Protein AF-A0A496L944-F1 (afdb_monomer)

pLDDT: mean 87.47, std 10.8, range [42.81, 98.12]

Sequence (244 aa):
MAYLIELFYYSKKNRYRVIILGLMLLSFGIGTMSKIVLLELLVKTVSILFFKNKVKVKHLVVALVVLLVAFVAMQSIRYNNSVKSFNRNGFLITYIVGNTSAFDTLEPNSSTHCGENVFRVYYAVNKKFGRSGIKPVDPILPFIHKPLETNTYTAMYPFFKDFGYWGVGVFALLYGLLFGWIFRRAQQGSPMFIILNAMVVFVVVMQYAGDIMITNISGYIKQILLLALPFVAGKYKLFRRTAG

Radius of gyration: 20.65 Å; Cα contacts (8 Å, |Δi|>4): 239; chains: 1; bounding box: 43×51×63 Å

Mean predicted aligned error: 6.62 Å

Solvent-accessible surface area (backbone atoms only — not comparable to full-atom values): 13433 Å² total; per-residue (Å²): 108,70,50,59,54,44,55,71,68,63,45,89,86,47,47,64,57,35,50,50,44,49,48,52,52,49,52,50,17,61,76,67,68,34,66,64,51,49,48,47,52,50,46,30,51,52,41,47,33,42,80,67,71,72,56,55,73,71,56,54,55,51,52,50,52,54,49,53,52,51,52,51,52,54,50,50,60,62,44,75,78,52,92,74,80,88,54,65,67,60,53,53,48,39,72,76,43,24,20,61,52,45,47,71,75,60,58,65,50,66,45,93,46,89,36,41,56,64,42,25,67,59,35,43,50,33,34,75,70,69,74,39,91,56,76,44,66,67,89,72,5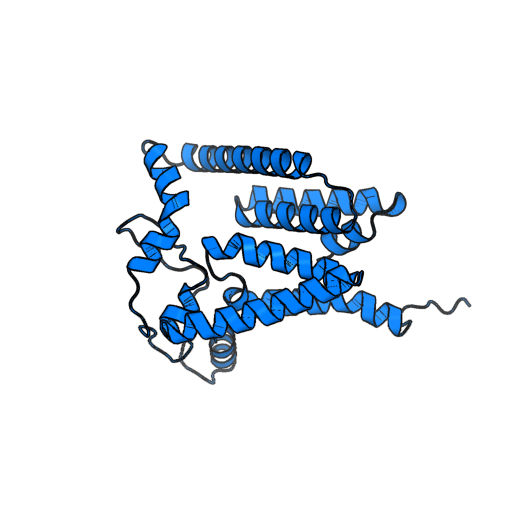2,74,73,40,73,66,88,49,72,39,52,42,28,31,38,49,48,42,32,22,28,38,47,12,71,61,28,37,56,55,52,51,50,52,49,49,53,54,53,48,51,38,43,54,44,22,75,74,66,38,68,68,30,37,56,50,32,17,53,49,54,39,47,60,69,37,31,62,56,20,50,60,56,66,73,37,38,72,57,50,51,53,49,52,53,64,59,44,48,64,58,53,37,59,75,68,50,73,77,65,76,78,85,125

Secondary structure (DSSP, 8-state):
-HHHHHHHT--TTTHHHHHHHHHHHHHHHHHTT-HHHHHHHHHHHHHHHHHTT---HHHHHHHHHHHHHHHHHHHHHHHHTS-S---HHHHHHHHHHHHHHHHTTPPTT--SSTTTTTTHHHHHHHHHTTS-SPPPPPSSPPPB-SSS-BS---TTHHHHHHHHHHHHHHHHHHHHHHHHHHHHHHHTT-HHHHHHHHHHHHHHHHTTT--HHHHTHHHHHHHHHHHHHHHHHHHTTTT-----

Foldseek 3Di:
DVLLLCLLVPDPVCPVVNVVVLVVLVCVCVVVLPLLSVLLSLLLSVLSCVLVVNDDPVVVVVSVVVSVVVNVVSVVVVCVVPDDDDPVVLVVCCVPCVQVQVVVVDAFQQDPDALLLLCLVVQCVCVVVVNDPDHRDDLFADWDPPPHTDRFHAQCVSQRNRGNPVSSVVVVVVLCVVLVVLVVVVVVVDSLSSSVNSVSSSQVVCRRGYRPCSSCVVVVVVVSVVSCVVVVCVVVVVPPPPDD

Structure (mmCIF, N/CA/C/O backbone):
data_AF-A0A496L944-F1
#
_entry.id   AF-A0A496L944-F1
#
loop_
_atom_site.group_PDB
_atom_site.id
_atom_site.type_symbol
_atom_site.label_atom_id
_atom_site.label_alt_id
_atom_site.label_comp_id
_atom_site.label_asym_id
_atom_site.label_entity_id
_atom_site.label_seq_id
_atom_site.pdbx_PDB_ins_code
_atom_site.Cartn_x
_atom_site.Cartn_y
_atom_site.Cartn_z
_atom_site.occupancy
_atom_site.B_iso_or_equiv
_atom_site.auth_seq_id
_atom_site.auth_comp_id
_atom_site.auth_asym_id
_atom_site.auth_atom_id
_atom_site.pdbx_PDB_model_num
ATOM 1 N N . MET A 1 1 ? -0.359 -3.921 12.498 1.00 88.06 1 MET A N 1
ATOM 2 C CA . MET A 1 1 ? -1.527 -4.785 12.800 1.00 88.06 1 MET A CA 1
ATOM 3 C C . MET A 1 1 ? -2.082 -4.552 14.198 1.00 88.06 1 MET A C 1
ATOM 5 O O . MET A 1 1 ? -3.246 -4.193 14.283 1.00 88.06 1 MET A O 1
ATOM 9 N N . ALA A 1 2 ? -1.282 -4.668 15.267 1.00 89.50 2 ALA A N 1
ATOM 10 C CA . ALA A 1 2 ? -1.753 -4.469 16.649 1.00 89.50 2 ALA A CA 1
ATOM 11 C C . ALA A 1 2 ? -2.524 -3.149 16.867 1.00 89.50 2 ALA A C 1
ATOM 13 O O . ALA A 1 2 ? -3.624 -3.170 17.410 1.00 89.50 2 ALA A O 1
ATOM 14 N N . TYR A 1 3 ? -2.003 -2.030 16.347 1.00 92.88 3 TYR A N 1
ATOM 15 C CA . TYR A 1 3 ? -2.684 -0.729 16.380 1.00 92.88 3 TYR A CA 1
ATOM 16 C C . TYR A 1 3 ? -4.113 -0.777 15.809 1.00 92.88 3 TYR A C 1
ATOM 18 O O . TYR A 1 3 ? -5.041 -0.267 16.426 1.00 92.88 3 TYR A O 1
ATOM 26 N N . LEU A 1 4 ? -4.305 -1.432 14.658 1.00 92.25 4 LEU A N 1
ATOM 27 C CA . LEU A 1 4 ? -5.603 -1.509 13.979 1.00 92.25 4 LEU A CA 1
ATOM 28 C C . LEU A 1 4 ? -6.613 -2.347 14.767 1.00 92.25 4 LEU A C 1
ATOM 30 O O . LEU A 1 4 ? -7.783 -1.983 14.843 1.00 92.25 4 LEU A O 1
ATOM 34 N N . ILE A 1 5 ? -6.155 -3.446 15.373 1.00 91.75 5 ILE A N 1
ATOM 35 C CA . ILE A 1 5 ? -6.993 -4.309 16.215 1.00 91.75 5 ILE A CA 1
ATOM 36 C C . ILE A 1 5 ? -7.457 -3.532 17.452 1.00 91.75 5 ILE A C 1
ATOM 38 O O . ILE A 1 5 ? -8.654 -3.479 17.732 1.00 91.75 5 ILE A O 1
ATOM 42 N N . GLU A 1 6 ? -6.530 -2.883 18.159 1.00 90.94 6 GLU A N 1
ATOM 43 C CA . GLU A 1 6 ? -6.844 -2.102 19.363 1.00 90.94 6 GLU A CA 1
ATOM 44 C C . GLU A 1 6 ? 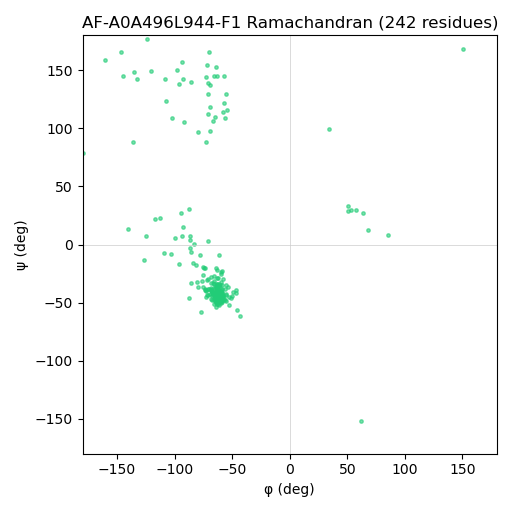-7.727 -0.881 19.042 1.00 90.94 6 GLU A C 1
ATOM 46 O O . GLU A 1 6 ? -8.635 -0.555 19.805 1.00 90.94 6 GLU A O 1
ATOM 51 N N . LEU A 1 7 ? -7.531 -0.236 17.885 1.00 91.75 7 LEU A N 1
ATOM 52 C CA . LEU A 1 7 ? -8.390 0.857 17.419 1.00 91.75 7 LEU A CA 1
ATOM 53 C C . LEU A 1 7 ? -9.816 0.374 17.103 1.00 91.75 7 LEU A C 1
ATOM 55 O O . LEU A 1 7 ? -10.803 1.035 17.457 1.00 91.75 7 LEU A O 1
ATOM 59 N N . PHE A 1 8 ? -9.949 -0.784 16.450 1.00 91.38 8 PHE A N 1
ATOM 60 C CA . PHE A 1 8 ? -11.256 -1.365 16.158 1.00 91.38 8 PHE A CA 1
ATOM 61 C C . PHE A 1 8 ? -12.005 -1.690 17.459 1.00 91.38 8 PHE A C 1
ATOM 63 O O . PHE A 1 8 ? -13.126 -1.213 17.654 1.00 91.38 8 PHE A O 1
ATOM 70 N N . TYR A 1 9 ? -11.345 -2.363 18.405 1.00 89.44 9 TYR A N 1
ATOM 71 C CA . TYR A 1 9 ? -11.883 -2.693 19.731 1.00 89.44 9 TYR A CA 1
ATOM 72 C C . TYR A 1 9 ? -11.655 -1.597 20.787 1.00 89.44 9 TYR A C 1
ATOM 74 O O . TYR A 1 9 ? -11.513 -1.883 21.976 1.00 89.44 9 TYR A O 1
ATOM 82 N N . TYR A 1 10 ? -11.619 -0.326 20.378 1.00 89.25 10 TYR A N 1
ATOM 83 C CA . TYR A 1 10 ? -11.416 0.793 21.300 1.00 89.25 10 TYR A CA 1
ATOM 84 C C . TYR A 1 10 ? -12.441 0.803 22.452 1.00 89.25 10 TYR A C 1
ATOM 86 O O . TYR A 1 10 ? -13.652 0.770 22.231 1.00 89.25 10 TYR A O 1
ATOM 94 N N . SER A 1 11 ? -11.935 0.919 23.677 1.00 87.06 11 SER A N 1
ATOM 95 C CA . SER A 1 11 ? -12.632 0.959 24.963 1.00 87.06 11 SER A CA 1
ATOM 96 C C . SER A 1 11 ? -11.872 1.873 25.943 1.00 87.06 11 SER A C 1
ATOM 98 O O . SER A 1 11 ? -10.701 2.203 25.745 1.00 87.06 11 SER A O 1
ATOM 100 N N . LYS A 1 12 ? -12.494 2.271 27.063 1.00 82.62 12 LYS A N 1
ATOM 101 C CA . LYS A 1 12 ? -11.805 3.096 28.081 1.00 82.62 12 LYS A CA 1
ATOM 102 C C . LYS A 1 12 ? -10.537 2.421 28.637 1.00 82.62 12 LYS A C 1
ATOM 104 O O . LYS A 1 12 ? -9.593 3.121 28.990 1.00 82.62 12 LYS A O 1
ATOM 109 N N . LYS A 1 13 ? -10.494 1.083 28.669 1.00 85.31 13 LYS A N 1
ATOM 110 C CA . LYS A 1 13 ? -9.378 0.291 29.215 1.00 85.31 13 LYS A CA 1
ATOM 111 C C . LYS A 1 13 ? -8.155 0.252 28.291 1.00 85.31 13 LYS A C 1
ATOM 113 O O . LYS A 1 13 ? -7.032 0.285 28.779 1.00 85.31 13 LYS A O 1
ATOM 118 N N . ASN A 1 14 ? -8.347 0.206 26.971 1.00 88.69 14 ASN A N 1
ATOM 119 C CA . ASN A 1 14 ? -7.245 0.137 25.997 1.00 88.69 14 ASN A CA 1
ATOM 120 C C . ASN A 1 14 ? -6.891 1.492 25.360 1.00 88.69 14 ASN A C 1
ATOM 122 O O . ASN A 1 14 ? -6.004 1.541 24.508 1.00 88.69 14 ASN A O 1
ATOM 126 N N . ARG A 1 15 ? -7.501 2.600 25.811 1.00 87.88 15 ARG A N 1
ATOM 127 C CA . ARG A 1 15 ? -7.229 3.954 25.291 1.00 87.88 15 ARG A CA 1
ATOM 128 C C . ARG A 1 15 ? -5.737 4.287 25.234 1.00 87.88 15 ARG A C 1
ATOM 130 O O . ARG A 1 15 ? -5.255 4.780 24.221 1.00 87.88 15 ARG A O 1
ATOM 137 N N . TYR A 1 16 ? -5.000 3.953 26.294 1.00 88.94 16 TYR A N 1
ATOM 138 C CA . TYR A 1 16 ? -3.569 4.230 26.386 1.00 88.94 16 TYR A CA 1
ATOM 139 C C . TYR A 1 16 ? -2.768 3.388 25.398 1.00 88.94 16 TYR A C 1
ATOM 141 O O . TYR A 1 16 ? -1.845 3.900 24.782 1.00 88.94 16 TYR A O 1
ATOM 149 N N . ARG A 1 17 ? -3.160 2.128 25.172 1.00 89.88 17 ARG A N 1
ATOM 150 C CA . ARG A 1 17 ? -2.502 1.259 24.188 1.00 89.88 17 ARG A CA 1
ATOM 151 C C . ARG A 1 17 ? -2.672 1.795 22.774 1.00 89.88 17 ARG A C 1
ATOM 153 O O . ARG A 1 17 ? -1.702 1.835 22.030 1.00 89.88 17 ARG A O 1
ATOM 160 N N . VAL A 1 18 ? -3.874 2.250 22.418 1.00 91.00 18 VAL A N 1
ATOM 161 C CA . VAL A 1 18 ? -4.134 2.851 21.099 1.00 91.00 18 VAL A CA 1
ATOM 162 C C . VAL A 1 18 ? -3.305 4.119 20.903 1.00 91.00 18 VAL A C 1
ATOM 164 O O . VAL A 1 18 ? -2.697 4.280 19.848 1.00 91.00 18 VAL A O 1
ATOM 167 N N . ILE A 1 19 ? -3.234 4.985 21.921 1.00 90.38 19 ILE A N 1
ATOM 168 C CA . ILE A 1 19 ? -2.432 6.215 21.870 1.00 90.38 19 ILE A CA 1
ATOM 169 C C . ILE A 1 19 ? -0.942 5.887 21.741 1.00 90.38 19 ILE A C 1
ATOM 171 O O . ILE A 1 19 ? -0.295 6.408 20.842 1.00 90.38 19 ILE A O 1
ATOM 175 N N . ILE A 1 20 ? -0.410 4.988 22.575 1.00 92.25 20 ILE A N 1
ATOM 176 C CA . ILE A 1 20 ? 1.005 4.590 22.541 1.00 92.25 20 ILE A CA 1
ATOM 177 C C . ILE A 1 20 ? 1.357 3.988 21.180 1.00 92.25 20 ILE A C 1
ATOM 179 O O . ILE A 1 20 ? 2.304 4.434 20.545 1.00 92.25 20 ILE A O 1
ATOM 183 N N . LEU A 1 21 ? 0.575 3.025 20.686 1.00 93.12 21 LEU A N 1
ATOM 184 C CA . LEU A 1 21 ? 0.830 2.390 19.391 1.00 93.12 21 LEU A CA 1
ATOM 185 C C . LEU A 1 21 ? 0.719 3.384 18.225 1.00 93.12 21 LEU A C 1
ATOM 187 O O . LEU A 1 21 ? 1.499 3.304 17.278 1.00 93.12 21 LEU A O 1
ATOM 191 N N . GLY A 1 22 ? -0.230 4.321 18.295 1.00 90.94 22 GLY A N 1
ATOM 192 C CA . GLY A 1 22 ? -0.369 5.393 17.312 1.00 90.94 22 GLY A CA 1
ATOM 193 C C . GLY A 1 22 ? 0.830 6.341 17.321 1.00 90.94 22 GLY A C 1
ATOM 194 O O . GLY A 1 22 ? 1.385 6.627 16.263 1.00 90.94 22 GLY A O 1
ATOM 195 N N . LEU A 1 23 ? 1.275 6.769 18.507 1.00 91.19 23 LEU A N 1
ATOM 196 C CA . LEU A 1 23 ? 2.460 7.611 18.674 1.00 91.19 23 LEU A CA 1
ATOM 197 C C . LEU A 1 23 ? 3.728 6.899 18.204 1.00 91.19 23 LEU A C 1
ATOM 199 O O . LEU A 1 23 ? 4.513 7.506 17.494 1.00 91.19 23 LEU A O 1
ATOM 203 N N . MET A 1 24 ? 3.899 5.609 18.499 1.00 92.50 24 MET A N 1
ATOM 204 C CA . MET A 1 24 ? 5.041 4.830 18.007 1.00 92.50 24 MET A CA 1
ATOM 205 C C . MET A 1 24 ? 5.101 4.802 16.475 1.00 92.50 24 MET A C 1
ATOM 207 O O . MET A 1 24 ? 6.171 4.991 15.903 1.00 92.50 24 MET A O 1
ATOM 211 N N . LEU A 1 25 ? 3.963 4.598 15.799 1.00 89.50 25 LEU A N 1
ATOM 212 C CA . LEU A 1 25 ? 3.898 4.613 14.332 1.00 89.50 25 LEU A CA 1
ATOM 213 C C . LEU A 1 25 ? 4.156 6.012 13.762 1.00 89.50 25 LEU A C 1
ATOM 215 O O . LEU A 1 25 ? 4.838 6.145 12.747 1.00 89.50 25 LEU A O 1
ATOM 219 N N . LEU A 1 26 ? 3.650 7.052 14.427 1.00 88.88 26 LEU A N 1
ATOM 220 C CA . LEU A 1 26 ? 3.881 8.443 14.046 1.00 88.88 26 LEU A CA 1
ATOM 221 C C . LEU A 1 26 ? 5.360 8.827 14.207 1.00 88.88 26 LEU A C 1
ATOM 223 O O . LEU A 1 26 ? 5.960 9.345 13.268 1.00 88.88 26 LEU A O 1
ATOM 227 N N . SER A 1 27 ? 5.974 8.503 15.346 1.00 88.38 27 SER A N 1
ATOM 228 C CA . SER A 1 27 ? 7.405 8.699 15.599 1.00 88.38 27 SER A CA 1
ATOM 229 C C . SER A 1 27 ? 8.266 7.919 14.610 1.00 88.38 27 SER A C 1
ATOM 231 O O . SER A 1 27 ? 9.250 8.458 14.113 1.00 88.38 27 SER A O 1
ATOM 233 N N . PHE A 1 28 ? 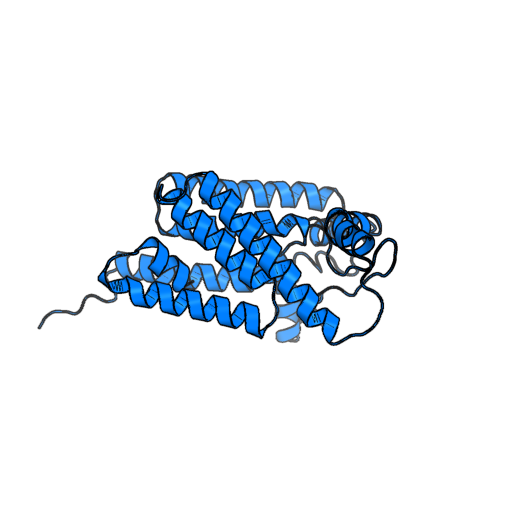7.881 6.687 14.265 1.00 89.56 28 PHE A N 1
ATOM 234 C CA . PHE A 1 28 ? 8.572 5.899 13.244 1.00 89.56 28 PHE A CA 1
ATOM 235 C C . PHE A 1 28 ? 8.492 6.555 11.856 1.00 89.56 28 PHE A C 1
ATOM 237 O O . PHE A 1 28 ? 9.502 6.644 11.156 1.00 89.56 28 PHE A O 1
ATOM 244 N N . GLY A 1 29 ? 7.322 7.070 11.465 1.00 85.88 29 GLY A N 1
ATOM 245 C CA . GLY A 1 29 ? 7.147 7.793 10.202 1.00 85.88 29 GLY A CA 1
ATOM 246 C C . GLY A 1 29 ? 7.987 9.071 10.123 1.00 85.88 29 GLY A C 1
ATOM 247 O O . GLY A 1 29 ? 8.635 9.316 9.107 1.00 85.88 29 GLY A O 1
ATOM 248 N N . ILE A 1 30 ? 8.036 9.849 11.208 1.00 85.81 30 ILE A N 1
ATOM 249 C CA . ILE A 1 30 ? 8.861 11.064 11.292 1.00 85.81 30 ILE A CA 1
ATOM 250 C C . ILE A 1 30 ? 10.354 10.713 11.294 1.00 85.81 30 ILE A C 1
ATOM 252 O O . ILE A 1 30 ? 11.113 11.295 10.525 1.00 85.81 30 ILE A O 1
ATOM 256 N N . GLY A 1 31 ? 10.778 9.734 12.099 1.00 84.62 31 GLY A N 1
ATOM 257 C CA . GLY A 1 31 ? 12.183 9.330 12.208 1.00 84.62 31 GLY A CA 1
ATOM 258 C C . GLY A 1 31 ? 12.756 8.768 10.905 1.00 84.62 31 GLY A C 1
ATOM 259 O O . GLY A 1 31 ? 13.913 9.008 10.584 1.00 84.62 31 GLY A O 1
ATOM 260 N N . THR A 1 32 ? 11.933 8.078 10.112 1.00 85.75 32 THR A N 1
ATOM 261 C CA . THR A 1 32 ? 12.316 7.586 8.776 1.00 85.75 32 THR A CA 1
ATOM 262 C C . THR A 1 32 ? 12.099 8.612 7.661 1.00 85.75 32 THR A C 1
ATOM 264 O O . THR A 1 32 ? 12.400 8.326 6.504 1.00 85.75 32 THR A O 1
ATOM 267 N N . MET A 1 33 ? 11.547 9.791 7.976 1.00 82.56 33 MET A N 1
ATOM 268 C CA . MET A 1 33 ? 11.095 10.793 7.002 1.00 82.56 33 MET A CA 1
ATOM 269 C C . MET A 1 33 ? 10.165 10.211 5.917 1.00 82.56 33 MET A C 1
ATOM 271 O O . MET A 1 33 ? 10.102 10.704 4.786 1.00 82.56 33 MET A O 1
ATOM 275 N N . SER A 1 34 ? 9.419 9.155 6.254 1.00 83.94 34 SER A N 1
ATOM 276 C CA . SER A 1 34 ? 8.591 8.411 5.309 1.00 83.94 34 SER A CA 1
ATOM 277 C C . SER A 1 34 ? 7.169 8.962 5.252 1.00 83.94 34 SER A C 1
ATOM 279 O O . SER A 1 34 ? 6.332 8.703 6.120 1.00 83.94 34 SER A O 1
ATOM 281 N N . LYS A 1 35 ? 6.864 9.675 4.161 1.00 84.94 35 LYS A N 1
ATOM 282 C CA . LYS A 1 35 ? 5.503 10.151 3.848 1.00 84.94 35 LYS A CA 1
ATOM 283 C C . LYS A 1 35 ? 4.508 8.991 3.707 1.00 84.94 35 LYS A C 1
ATOM 285 O O . LYS A 1 35 ? 3.347 9.126 4.085 1.00 84.94 35 LYS A O 1
ATOM 290 N N . ILE A 1 36 ? 4.978 7.840 3.217 1.00 88.25 36 ILE A N 1
ATOM 291 C CA . ILE A 1 36 ? 4.161 6.638 3.007 1.00 88.25 36 ILE A CA 1
ATOM 292 C C . ILE A 1 36 ? 3.653 6.086 4.343 1.00 88.25 36 ILE A C 1
ATOM 294 O O . ILE A 1 36 ? 2.470 5.787 4.453 1.00 88.25 36 ILE A O 1
ATOM 298 N N . VAL A 1 37 ? 4.503 6.010 5.374 1.00 90.50 37 VAL A N 1
ATOM 299 C CA . VAL A 1 37 ? 4.108 5.501 6.704 1.00 90.50 37 VAL A CA 1
ATOM 300 C C . VAL A 1 37 ? 3.052 6.399 7.356 1.00 90.50 37 VAL A C 1
ATOM 302 O O . VAL A 1 37 ? 2.092 5.904 7.947 1.00 90.50 37 VAL A O 1
ATOM 305 N N . LEU A 1 38 ? 3.194 7.722 7.231 1.00 89.38 38 LEU A N 1
ATOM 306 C CA . LEU A 1 38 ? 2.212 8.672 7.765 1.00 89.38 38 LEU A CA 1
ATOM 307 C C . LEU A 1 38 ? 0.871 8.581 7.028 1.00 89.38 38 LEU A C 1
ATOM 309 O O . LEU A 1 38 ? -0.184 8.569 7.667 1.00 89.38 38 LEU A O 1
ATOM 313 N N . LEU A 1 39 ? 0.908 8.460 5.697 1.00 89.94 39 LEU A N 1
ATOM 314 C CA . LEU A 1 39 ? -0.288 8.234 4.889 1.00 89.94 39 LEU A CA 1
ATOM 315 C C . LEU A 1 39 ? -0.964 6.910 5.251 1.00 89.94 39 LEU A C 1
ATOM 317 O O . LEU A 1 39 ? -2.180 6.868 5.420 1.00 89.94 39 LEU A O 1
ATOM 321 N N . GLU A 1 40 ? -0.181 5.846 5.426 1.00 92.19 40 GLU A N 1
ATOM 322 C CA . GLU A 1 40 ? -0.663 4.528 5.831 1.00 92.19 40 GLU A CA 1
ATOM 323 C C . GLU A 1 40 ? -1.401 4.588 7.170 1.00 92.19 40 GLU A C 1
ATOM 325 O O . GLU A 1 40 ? -2.518 4.073 7.286 1.00 92.19 40 GLU A O 1
ATOM 330 N N . LEU A 1 41 ? -0.808 5.247 8.171 1.00 91.88 41 LEU A N 1
ATOM 331 C CA . LEU A 1 41 ? -1.424 5.442 9.479 1.00 91.88 41 LEU A CA 1
ATOM 332 C C . LEU A 1 41 ? -2.755 6.190 9.351 1.00 91.88 41 LEU A C 1
ATOM 334 O O . LEU A 1 41 ? -3.767 5.729 9.884 1.00 91.88 41 LEU A O 1
ATOM 338 N N . LEU A 1 42 ? -2.776 7.312 8.627 1.00 90.50 42 LEU A N 1
ATOM 339 C CA . LEU A 1 42 ? -3.969 8.144 8.479 1.00 90.50 42 LEU A CA 1
ATOM 340 C C . LEU A 1 42 ? -5.090 7.397 7.755 1.00 90.50 42 LEU A C 1
ATOM 342 O O . LEU A 1 42 ? -6.192 7.275 8.292 1.00 90.50 42 LEU A O 1
ATOM 346 N N . VAL A 1 43 ? -4.806 6.852 6.570 1.00 90.88 43 VAL A N 1
ATOM 347 C CA . VAL A 1 43 ? -5.801 6.184 5.720 1.00 90.88 43 VAL A CA 1
ATOM 348 C C . VAL A 1 43 ? -6.410 4.983 6.437 1.00 90.88 43 VAL A C 1
ATOM 350 O O . VAL A 1 43 ? -7.635 4.832 6.457 1.00 90.88 43 VAL A O 1
ATOM 353 N N . LYS A 1 44 ? -5.592 4.152 7.094 1.00 93.12 44 LYS A N 1
ATOM 354 C CA . LYS A 1 44 ? -6.096 2.980 7.824 1.00 93.12 44 LYS A CA 1
ATOM 355 C C . LYS A 1 44 ? -6.932 3.370 9.043 1.00 93.12 44 LYS A C 1
ATOM 357 O O . LYS A 1 44 ? -7.978 2.767 9.281 1.00 93.12 44 LYS A O 1
ATOM 362 N N . THR A 1 45 ? -6.508 4.391 9.790 1.00 92.38 45 THR A N 1
ATOM 363 C CA . THR A 1 45 ? -7.242 4.906 10.962 1.00 92.38 45 THR A CA 1
ATOM 364 C C . THR A 1 45 ? -8.610 5.431 10.556 1.00 92.38 45 THR A C 1
ATOM 366 O O . THR A 1 45 ? -9.633 5.017 11.103 1.00 92.38 45 THR A O 1
ATOM 369 N N . VAL A 1 46 ? -8.632 6.304 9.551 1.00 90.44 46 VAL A N 1
ATOM 370 C CA . VAL A 1 46 ? -9.852 6.881 8.992 1.00 90.44 46 VAL A CA 1
ATOM 371 C C . VAL A 1 46 ? -10.791 5.790 8.483 1.00 90.44 46 VAL A C 1
ATOM 373 O O . VAL A 1 46 ? -11.979 5.825 8.794 1.00 90.44 46 VAL A O 1
ATOM 376 N N . SER A 1 47 ? -10.258 4.791 7.775 1.00 91.19 47 SER A N 1
ATOM 377 C CA . SER A 1 47 ? -11.047 3.668 7.258 1.00 91.19 47 SER A CA 1
ATOM 378 C C . SER A 1 47 ? -11.752 2.905 8.382 1.00 91.19 47 SER A C 1
ATOM 380 O O . SER A 1 47 ? -12.948 2.647 8.293 1.00 91.19 47 SER A O 1
ATOM 382 N N . ILE A 1 48 ? -11.061 2.595 9.483 1.00 92.81 48 ILE A N 1
ATOM 383 C CA . ILE A 1 48 ? -11.682 1.918 10.636 1.00 92.81 48 ILE A CA 1
ATOM 384 C C . ILE A 1 48 ? -12.759 2.798 11.282 1.00 92.81 48 ILE A C 1
ATOM 386 O O . ILE A 1 48 ? -13.842 2.317 11.618 1.00 92.81 48 ILE A O 1
ATOM 390 N N . LEU A 1 49 ? -12.486 4.091 11.456 1.00 91.06 49 LEU A N 1
ATOM 391 C CA . LEU A 1 49 ? -13.443 5.016 12.064 1.00 91.06 49 LEU A CA 1
ATOM 392 C C . LEU A 1 49 ? -14.679 5.264 11.185 1.00 91.06 49 LEU A C 1
ATOM 394 O O . LEU A 1 49 ? -15.757 5.524 11.728 1.00 91.06 49 LEU A O 1
ATOM 398 N N . PHE A 1 50 ? -14.537 5.149 9.862 1.00 89.94 50 PHE A N 1
ATOM 399 C CA . PHE A 1 50 ? -15.644 5.171 8.909 1.00 89.94 50 PHE A CA 1
ATOM 400 C C . PHE A 1 50 ? -16.595 3.991 9.144 1.00 89.94 50 PHE A C 1
ATOM 402 O O . PHE A 1 50 ? -17.776 4.218 9.383 1.00 89.94 50 PHE A O 1
ATOM 409 N N . PHE A 1 51 ? -16.090 2.752 9.226 1.00 89.12 51 PHE A N 1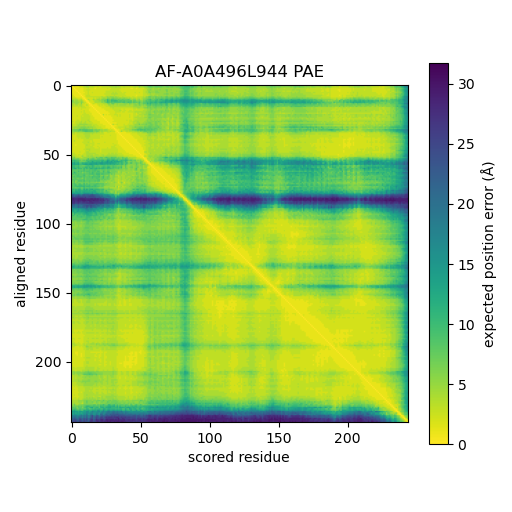
ATOM 410 C CA . PHE A 1 51 ? -16.926 1.578 9.544 1.00 89.12 51 PHE A CA 1
ATOM 411 C C . PHE A 1 51 ? -17.558 1.635 10.944 1.00 89.12 51 PHE A C 1
ATOM 413 O O . PHE A 1 51 ? -18.578 0.999 11.192 1.00 89.12 51 PHE A O 1
ATOM 420 N N . LYS A 1 52 ? -16.983 2.415 11.868 1.00 88.31 52 LYS A N 1
ATOM 421 C CA . LYS A 1 52 ? -17.561 2.672 13.199 1.00 88.31 52 LYS A CA 1
ATOM 422 C C . LYS A 1 52 ? -18.549 3.847 13.224 1.00 88.31 52 LYS A C 1
ATOM 424 O O . LYS A 1 52 ? -19.004 4.213 14.308 1.00 88.31 52 LYS A O 1
ATOM 429 N N . ASN A 1 53 ? -18.848 4.466 12.078 1.00 85.69 53 ASN A N 1
ATOM 430 C CA . ASN A 1 53 ? -19.698 5.657 11.949 1.00 85.69 53 ASN A CA 1
ATOM 431 C C . ASN A 1 53 ? -19.262 6.829 12.853 1.00 85.69 53 ASN A C 1
ATOM 433 O O . ASN A 1 53 ? -20.082 7.624 13.313 1.00 85.69 53 ASN A O 1
ATOM 437 N N . LYS A 1 54 ? -17.958 6.941 13.148 1.00 84.94 54 LYS A N 1
ATOM 438 C CA . LYS A 1 54 ? -17.400 8.022 13.985 1.00 84.94 54 LYS A CA 1
ATOM 439 C C . LYS A 1 54 ? -16.845 9.185 13.169 1.00 84.94 54 LYS A C 1
ATOM 441 O O . LYS A 1 54 ? -16.653 10.268 13.713 1.00 84.94 54 LYS A O 1
ATOM 446 N N . VAL A 1 55 ? -16.604 8.981 11.876 1.00 82.69 55 VAL A N 1
ATOM 447 C CA . VAL A 1 55 ? -16.050 9.993 10.973 1.00 82.69 55 VAL A CA 1
ATOM 448 C C . VAL A 1 55 ? -17.129 10.493 10.020 1.00 82.69 55 VAL A C 1
ATOM 450 O O . VAL A 1 55 ? -17.734 9.727 9.282 1.00 82.69 55 VAL A O 1
ATOM 453 N N . LYS A 1 56 ? -17.346 11.811 10.033 1.00 78.81 56 LYS A N 1
ATOM 454 C CA . LYS A 1 56 ? -18.089 12.548 8.992 1.00 78.81 56 LYS A CA 1
ATOM 455 C C . LYS A 1 56 ? -17.116 13.101 7.947 1.00 78.81 56 LYS A C 1
ATOM 457 O O . LYS A 1 56 ? -15.977 13.387 8.311 1.00 78.81 56 LYS A O 1
ATOM 462 N N . VAL A 1 57 ? -17.590 13.376 6.727 1.00 69.38 57 VAL A N 1
ATOM 463 C CA . VAL A 1 57 ? -16.800 13.918 5.593 1.00 69.38 57 VAL A CA 1
ATOM 464 C C . VAL A 1 57 ? -15.916 15.110 5.988 1.00 69.38 57 VAL A C 1
ATOM 466 O O . VAL A 1 57 ? -14.749 15.158 5.617 1.00 69.38 57 VAL A O 1
ATOM 469 N N . LYS A 1 58 ? -16.404 16.015 6.846 1.00 76.06 58 LYS A N 1
ATOM 470 C CA . LYS A 1 58 ? -15.616 17.154 7.355 1.00 76.06 58 LYS A CA 1
ATOM 471 C C . LYS A 1 58 ? -14.292 16.766 8.031 1.00 76.06 58 LYS A C 1
ATOM 473 O O . LYS A 1 58 ? -13.303 17.471 7.884 1.00 76.06 58 LYS A O 1
ATOM 478 N N . HIS A 1 59 ? -14.241 15.636 8.737 1.00 78.50 59 HIS A N 1
ATOM 479 C CA . HIS A 1 59 ? -13.011 15.182 9.396 1.00 78.50 59 HIS A CA 1
ATOM 480 C C . HIS A 1 59 ? -12.016 14.602 8.385 1.00 78.50 59 HIS A C 1
ATOM 482 O O . HIS A 1 59 ? -10.818 14.664 8.631 1.00 78.50 59 HIS A O 1
ATOM 488 N N . LEU A 1 60 ? -12.495 14.082 7.246 1.00 76.50 60 LEU A N 1
ATOM 489 C CA . LEU A 1 60 ? -11.636 13.637 6.145 1.00 76.50 60 LEU A CA 1
ATOM 490 C C . LEU A 1 60 ? -10.905 14.822 5.518 1.00 76.50 60 LEU A C 1
ATOM 492 O O . LEU A 1 60 ? -9.703 14.745 5.297 1.00 76.50 60 LEU A O 1
ATOM 496 N N . VAL A 1 61 ? -11.621 15.929 5.295 1.00 75.19 61 VAL A N 1
ATOM 497 C CA . VAL A 1 61 ? -11.040 17.164 4.750 1.00 75.19 61 VAL A CA 1
ATOM 498 C C . VAL A 1 61 ? -9.976 17.717 5.696 1.00 75.19 61 VAL A C 1
ATOM 500 O O . VAL A 1 61 ? -8.861 17.992 5.265 1.00 75.19 61 VAL A O 1
ATOM 503 N N . VAL A 1 62 ? -10.274 17.802 6.998 1.00 79.81 62 VAL A N 1
ATOM 504 C CA . VAL A 1 62 ? -9.291 18.249 8.000 1.00 79.81 62 VAL A CA 1
ATOM 505 C C . VAL A 1 62 ? -8.074 17.320 8.037 1.00 79.81 62 VAL A C 1
ATOM 507 O O . VAL A 1 62 ? -6.944 17.798 8.021 1.00 79.81 62 VAL A O 1
ATOM 510 N N . ALA A 1 63 ? -8.283 16.000 8.036 1.00 79.25 63 ALA A N 1
ATOM 511 C CA . ALA A 1 63 ? -7.196 15.024 8.032 1.00 79.25 63 ALA A CA 1
ATOM 512 C C . ALA A 1 63 ? -6.299 15.157 6.786 1.00 79.25 63 ALA A C 1
ATOM 514 O O . ALA A 1 63 ? -5.076 15.107 6.905 1.00 79.25 63 ALA A O 1
ATOM 515 N N . LEU A 1 64 ? -6.894 15.385 5.611 1.00 80.62 64 LEU A N 1
ATOM 516 C CA . LEU A 1 64 ? -6.166 15.616 4.365 1.00 80.62 64 LEU A CA 1
ATOM 517 C C . LEU A 1 64 ? -5.329 16.900 4.425 1.00 80.62 64 LEU A C 1
ATOM 519 O O . LEU A 1 64 ? -4.149 16.871 4.084 1.00 80.62 64 LEU A O 1
ATOM 523 N N . VAL A 1 65 ? -5.907 18.007 4.900 1.00 80.56 65 VAL A N 1
ATOM 524 C CA . VAL A 1 65 ? -5.194 19.288 5.043 1.00 80.56 65 VAL A CA 1
ATOM 525 C C . VAL A 1 65 ? -4.012 19.151 6.004 1.00 80.56 65 VAL A C 1
ATOM 527 O O . VAL A 1 65 ? -2.901 19.555 5.665 1.00 80.56 65 VAL A O 1
ATOM 530 N N . VAL A 1 66 ? -4.214 18.524 7.168 1.00 84.25 66 VAL A N 1
ATOM 531 C CA . VAL A 1 66 ? -3.141 18.274 8.147 1.00 84.25 66 VAL A CA 1
ATOM 532 C C . VAL A 1 66 ? -2.011 17.444 7.532 1.00 84.25 66 VAL A C 1
ATOM 534 O O . VAL A 1 66 ? -0.837 17.747 7.740 1.00 84.25 66 VAL A O 1
ATOM 537 N N . LEU A 1 67 ? -2.347 16.426 6.738 1.00 82.56 67 LEU A N 1
ATOM 538 C CA . LEU A 1 67 ? -1.360 15.583 6.068 1.00 82.56 67 LEU A CA 1
ATOM 539 C C . LEU A 1 67 ? -0.574 16.339 4.988 1.00 82.56 67 LEU A C 1
ATOM 541 O O . LEU A 1 67 ? 0.645 16.194 4.919 1.00 82.56 67 LEU A O 1
ATOM 545 N N . LEU A 1 68 ? -1.232 17.186 4.191 1.00 80.31 68 LEU A N 1
ATOM 546 C CA . LEU A 1 68 ? -0.550 18.032 3.206 1.00 80.31 68 LEU A CA 1
ATOM 547 C C . LEU A 1 68 ? 0.426 19.004 3.878 1.00 80.31 68 LEU A C 1
ATOM 549 O O . LEU A 1 68 ? 1.572 19.117 3.440 1.00 80.31 68 LEU A O 1
ATOM 553 N N . VAL A 1 69 ? 0.016 19.644 4.978 1.00 82.38 69 VAL A N 1
ATOM 554 C CA . VAL A 1 69 ? 0.896 20.517 5.773 1.00 82.38 69 VAL A CA 1
ATOM 555 C C . VAL A 1 69 ? 2.094 19.732 6.312 1.00 82.38 69 VAL A C 1
ATOM 557 O O . VAL A 1 69 ? 3.231 20.181 6.169 1.00 82.38 69 VAL A O 1
ATOM 560 N N . ALA A 1 70 ? 1.869 18.534 6.860 1.00 81.06 70 ALA A N 1
ATOM 561 C CA . ALA A 1 70 ? 2.947 17.673 7.344 1.00 81.06 70 ALA A CA 1
ATOM 562 C C . ALA A 1 70 ? 3.926 17.286 6.221 1.00 81.06 70 ALA A C 1
ATOM 564 O O . ALA A 1 70 ? 5.140 17.319 6.417 1.00 81.06 70 ALA A O 1
ATOM 565 N N . PHE A 1 71 ? 3.428 16.975 5.022 1.00 82.62 71 PHE A N 1
ATOM 566 C CA . PHE A 1 71 ? 4.266 16.618 3.875 1.00 82.62 71 PHE A CA 1
ATOM 567 C C . PHE A 1 71 ? 5.123 17.776 3.380 1.00 82.62 71 PHE A C 1
ATOM 569 O O . PHE A 1 71 ? 6.294 17.559 3.057 1.00 82.62 71 PHE A O 1
ATOM 576 N N . VAL A 1 72 ? 4.559 18.985 3.329 1.00 78.25 72 VAL A N 1
ATOM 577 C CA . VAL A 1 72 ? 5.305 20.200 2.986 1.00 78.25 72 VAL A CA 1
ATOM 578 C C . VAL A 1 72 ? 6.367 20.473 4.047 1.00 78.25 72 VAL A C 1
ATOM 580 O O . VAL A 1 72 ? 7.524 20.669 3.692 1.00 78.25 72 VAL A O 1
ATOM 583 N N . ALA A 1 73 ? 6.024 20.395 5.335 1.00 79.38 73 ALA A N 1
ATOM 584 C CA . ALA A 1 73 ? 6.976 20.602 6.426 1.00 79.38 73 ALA A CA 1
ATOM 585 C C . ALA A 1 73 ? 8.153 19.612 6.369 1.00 79.38 73 ALA A C 1
ATOM 587 O O . ALA A 1 73 ? 9.311 20.025 6.405 1.00 79.38 73 ALA A O 1
ATOM 588 N N . MET A 1 74 ? 7.876 18.314 6.198 1.00 79.94 74 MET A N 1
ATOM 589 C CA . MET A 1 74 ? 8.917 17.289 6.041 1.00 79.94 74 MET A CA 1
ATOM 590 C C . MET A 1 74 ? 9.798 17.544 4.815 1.00 79.94 74 MET A C 1
ATOM 592 O O . MET A 1 74 ? 11.015 17.371 4.879 1.00 79.94 74 MET A O 1
ATOM 596 N N . GLN A 1 75 ? 9.196 17.959 3.696 1.00 76.69 75 GLN A N 1
ATOM 597 C CA . GLN A 1 75 ? 9.947 18.281 2.487 1.00 76.69 75 GLN A CA 1
ATOM 598 C C . GLN A 1 75 ? 10.871 19.481 2.714 1.00 76.69 75 GLN A C 1
ATOM 600 O O . GLN A 1 75 ? 12.039 19.413 2.343 1.00 76.69 75 GLN A O 1
ATOM 605 N N . SER A 1 76 ? 10.375 20.540 3.356 1.00 74.06 76 SER A N 1
ATOM 606 C CA . SER A 1 76 ? 11.156 21.737 3.678 1.00 74.06 76 SER A CA 1
ATOM 607 C C . SER A 1 76 ? 12.337 21.424 4.597 1.00 74.06 76 SER A C 1
ATOM 609 O O . SER A 1 76 ? 13.441 21.888 4.332 1.00 74.06 76 SER A O 1
ATOM 611 N N . ILE A 1 77 ? 12.144 20.586 5.625 1.00 76.62 77 ILE A N 1
ATOM 612 C CA . ILE A 1 77 ? 13.227 20.151 6.528 1.00 76.62 77 ILE A CA 1
ATOM 613 C C . ILE A 1 77 ? 14.303 19.386 5.753 1.00 76.62 77 ILE A C 1
ATOM 615 O O . ILE A 1 77 ? 15.491 19.664 5.898 1.00 76.62 77 ILE A O 1
ATOM 619 N N . ARG A 1 78 ? 13.896 18.443 4.895 1.00 72.81 78 ARG A N 1
ATOM 620 C CA . ARG A 1 78 ? 14.830 17.665 4.070 1.00 72.81 78 ARG A CA 1
ATOM 621 C C . ARG A 1 78 ? 15.619 18.554 3.110 1.00 72.81 78 ARG A C 1
ATOM 623 O O . ARG A 1 78 ? 16.786 18.291 2.852 1.00 72.81 78 ARG A O 1
ATOM 630 N N . TYR A 1 79 ? 14.970 19.589 2.596 1.00 68.81 79 TYR A N 1
ATOM 631 C CA . TYR A 1 79 ? 15.526 20.479 1.595 1.00 68.81 79 TYR A CA 1
ATOM 632 C C . TYR A 1 79 ? 16.466 21.547 2.176 1.00 68.81 79 TYR A C 1
ATOM 634 O O . TYR A 1 79 ? 17.453 21.902 1.539 1.00 68.81 79 TYR A O 1
ATOM 642 N N . ASN A 1 80 ? 16.221 22.012 3.406 1.00 61.50 80 ASN A N 1
ATOM 643 C CA . ASN A 1 80 ? 17.098 22.971 4.089 1.00 61.50 80 ASN A CA 1
ATOM 644 C C . ASN A 1 80 ? 18.533 22.433 4.280 1.00 61.50 80 ASN A C 1
ATOM 646 O O . ASN A 1 80 ? 19.482 23.203 4.361 1.00 61.50 80 ASN A O 1
ATOM 650 N N . ASN A 1 81 ? 18.698 21.106 4.284 1.00 59.75 81 ASN A N 1
ATOM 651 C CA . ASN A 1 81 ? 19.999 20.438 4.370 1.00 59.75 81 ASN A CA 1
ATOM 652 C C . ASN A 1 81 ? 20.699 20.258 3.004 1.00 59.75 81 ASN A C 1
ATOM 654 O O . ASN A 1 81 ? 21.842 19.813 2.963 1.00 59.75 81 ASN A O 1
ATOM 658 N N . SER A 1 82 ? 20.043 20.584 1.883 1.00 55.44 82 SER A N 1
ATOM 659 C CA . SER A 1 82 ? 20.565 20.408 0.521 1.00 55.44 82 SER A CA 1
ATOM 660 C C . SER A 1 82 ? 20.283 21.653 -0.331 1.00 55.44 82 SER A C 1
ATOM 662 O O . SER A 1 82 ? 19.254 21.759 -0.998 1.00 55.44 82 SER A O 1
ATOM 664 N N . VAL A 1 83 ? 21.199 22.620 -0.292 1.00 50.66 83 VAL A N 1
ATOM 665 C CA . VAL A 1 83 ? 21.135 23.887 -1.040 1.00 50.66 83 VAL A CA 1
ATOM 666 C C . VAL A 1 83 ? 21.037 23.636 -2.556 1.00 50.66 83 VAL A C 1
ATOM 668 O O . VAL A 1 83 ? 22.008 23.145 -3.127 1.00 50.66 83 VAL A O 1
ATOM 671 N N . LYS A 1 84 ? 19.904 23.992 -3.207 1.00 47.00 84 LYS A N 1
ATOM 672 C CA . LYS A 1 84 ? 19.791 24.318 -4.663 1.00 47.00 84 LYS A CA 1
ATOM 673 C C . LYS A 1 84 ? 18.372 24.712 -5.137 1.00 47.00 84 LYS A C 1
ATOM 675 O O . LYS A 1 84 ? 17.664 23.867 -5.678 1.00 47.00 84 LYS A O 1
ATOM 680 N N . SER A 1 85 ? 17.925 25.954 -4.889 1.00 48.03 85 SER A N 1
ATOM 681 C CA . SER A 1 85 ? 16.654 26.581 -5.355 1.00 48.03 85 SER A CA 1
ATOM 682 C C . SER A 1 85 ? 15.401 25.677 -5.484 1.00 48.03 85 SER A C 1
ATOM 684 O O . SER A 1 85 ? 15.210 24.986 -6.486 1.00 48.03 85 SER A O 1
ATOM 686 N N . PHE A 1 86 ? 14.502 25.711 -4.493 1.00 53.81 86 PHE A N 1
ATOM 687 C CA . PHE A 1 86 ? 13.262 24.928 -4.505 1.00 53.81 86 PHE A CA 1
ATOM 688 C C . PHE A 1 86 ? 12.312 25.484 -5.571 1.00 53.81 86 PHE A C 1
ATOM 690 O O . PHE A 1 86 ? 11.597 26.463 -5.338 1.00 53.81 86 PHE A O 1
ATOM 697 N N . ASN A 1 87 ? 12.292 24.867 -6.753 1.00 65.75 87 ASN A N 1
ATOM 698 C CA . ASN A 1 87 ? 11.291 25.174 -7.766 1.00 65.75 87 ASN A CA 1
ATOM 699 C C . ASN A 1 87 ? 9.939 24.584 -7.329 1.00 65.75 87 ASN A C 1
ATOM 701 O O . ASN A 1 87 ? 9.597 23.447 -7.661 1.00 65.75 87 ASN A O 1
ATOM 705 N N . ARG A 1 88 ? 9.177 25.374 -6.559 1.00 61.03 88 ARG A N 1
ATOM 706 C CA . ARG A 1 88 ? 7.833 25.031 -6.055 1.00 61.03 88 ARG A CA 1
ATOM 707 C C . ARG A 1 88 ? 6.906 24.500 -7.149 1.00 61.03 88 ARG A C 1
ATOM 709 O O . ARG A 1 88 ? 6.187 23.533 -6.911 1.00 61.03 88 ARG A O 1
ATOM 716 N N . ASN A 1 89 ? 6.954 25.104 -8.335 1.00 63.56 89 ASN A N 1
ATOM 717 C CA . ASN A 1 89 ? 6.097 24.720 -9.454 1.00 63.56 89 ASN A CA 1
ATOM 718 C C . ASN A 1 89 ? 6.523 23.366 -10.035 1.00 63.56 89 ASN A C 1
ATOM 720 O O . ASN A 1 89 ? 5.678 22.499 -10.237 1.00 63.56 89 ASN A O 1
ATOM 724 N N . GLY A 1 90 ? 7.831 23.149 -10.211 1.00 70.94 90 GLY A N 1
ATOM 725 C CA . GLY A 1 90 ? 8.373 21.858 -10.647 1.00 70.94 90 GLY A CA 1
ATOM 726 C C . GLY A 1 90 ? 8.032 20.720 -9.681 1.00 70.94 90 GLY A C 1
ATOM 727 O O . GLY A 1 90 ? 7.622 19.648 -10.113 1.00 70.94 90 GLY A O 1
ATOM 728 N N . PHE A 1 91 ? 8.096 20.975 -8.370 1.00 72.25 91 PHE A N 1
ATOM 729 C CA . PHE A 1 91 ? 7.732 19.990 -7.349 1.00 72.25 91 PHE A CA 1
ATOM 730 C C . PHE A 1 91 ? 6.271 19.533 -7.465 1.00 72.25 91 PHE A C 1
ATOM 732 O O . PHE A 1 91 ? 6.007 18.334 -7.477 1.00 72.25 91 PHE A O 1
ATOM 739 N N . LEU A 1 92 ? 5.314 20.460 -7.568 1.00 74.75 92 LEU A N 1
ATOM 740 C CA . LEU A 1 92 ? 3.897 20.092 -7.677 1.00 74.75 92 LEU A CA 1
ATOM 741 C C . LEU A 1 92 ? 3.608 19.308 -8.963 1.00 74.75 92 LEU A C 1
ATOM 743 O O . LEU A 1 92 ? 2.885 18.315 -8.913 1.00 74.75 92 LEU A O 1
ATOM 747 N N . ILE A 1 93 ? 4.220 19.701 -10.083 1.00 82.00 93 ILE A N 1
ATOM 748 C CA . ILE A 1 93 ? 4.088 18.995 -11.364 1.00 82.00 93 ILE A CA 1
ATOM 749 C C . ILE A 1 93 ? 4.603 17.555 -11.244 1.00 82.00 93 ILE A C 1
ATOM 751 O O . ILE A 1 93 ? 3.895 16.623 -11.626 1.00 82.00 93 ILE A O 1
ATOM 755 N N . THR A 1 94 ? 5.776 17.343 -10.638 1.00 80.56 94 THR A N 1
ATOM 756 C CA . THR A 1 94 ? 6.317 15.994 -10.409 1.00 80.56 94 THR A CA 1
ATOM 757 C C . THR A 1 94 ? 5.382 15.135 -9.554 1.00 80.56 94 THR A C 1
ATOM 759 O O . THR A 1 94 ? 5.210 13.956 -9.839 1.00 80.56 94 THR A O 1
ATOM 762 N N . TYR A 1 95 ? 4.720 15.693 -8.539 1.00 80.06 95 TYR A N 1
ATOM 763 C CA . TYR A 1 95 ? 3.801 14.909 -7.704 1.00 80.06 95 TYR A CA 1
ATOM 764 C C . TYR A 1 95 ? 2.453 14.619 -8.376 1.00 80.06 95 TYR A C 1
ATOM 766 O O . TYR A 1 95 ? 1.875 13.567 -8.106 1.00 80.06 95 TYR A O 1
ATOM 774 N N . ILE A 1 96 ? 1.948 15.513 -9.234 1.00 82.94 96 ILE A N 1
ATOM 775 C CA . ILE A 1 96 ? 0.638 15.368 -9.901 1.00 82.94 96 ILE A CA 1
ATOM 776 C C . ILE A 1 96 ? 0.722 14.536 -11.187 1.00 82.94 96 ILE A C 1
ATOM 778 O O . ILE A 1 96 ? -0.237 13.845 -11.520 1.00 82.94 96 ILE A O 1
ATOM 782 N N . VAL A 1 97 ? 1.841 14.609 -11.913 1.00 86.88 97 VAL A N 1
ATOM 783 C CA . VAL A 1 97 ? 1.982 13.991 -13.245 1.00 86.88 97 VAL A CA 1
ATOM 784 C C . VAL A 1 97 ? 3.207 13.079 -13.342 1.00 86.88 97 VAL A C 1
ATOM 786 O O . VAL A 1 97 ? 3.301 12.281 -14.265 1.00 86.88 97 VAL A O 1
ATOM 789 N N . GLY A 1 98 ? 4.150 13.119 -12.395 1.00 87.69 98 GLY A N 1
ATOM 790 C CA . GLY A 1 98 ? 5.410 12.373 -12.511 1.00 87.69 98 GLY A CA 1
ATOM 791 C C . GLY A 1 98 ? 5.220 10.872 -12.737 1.00 87.69 98 GLY A C 1
ATOM 792 O O . GLY A 1 98 ? 5.855 10.311 -13.622 1.00 87.69 98 GLY A O 1
ATOM 793 N N . ASN A 1 99 ? 4.300 10.229 -12.013 1.00 90.56 99 ASN A N 1
ATOM 794 C CA . ASN A 1 99 ? 4.098 8.776 -12.107 1.00 90.56 99 ASN A CA 1
ATOM 795 C C . ASN A 1 99 ? 3.477 8.341 -13.439 1.00 90.56 99 ASN A C 1
ATOM 797 O O . ASN A 1 99 ? 3.841 7.295 -13.976 1.00 90.56 99 ASN A O 1
ATOM 801 N N . THR A 1 100 ? 2.533 9.124 -13.968 1.00 90.12 100 THR A N 1
ATOM 802 C CA . THR A 1 100 ? 1.921 8.861 -15.279 1.00 90.12 100 THR A CA 1
ATOM 803 C C . THR A 1 100 ? 2.902 9.175 -16.400 1.00 90.12 100 THR A C 1
ATOM 805 O O . THR A 1 100 ? 3.015 8.402 -17.343 1.00 90.12 100 THR A O 1
ATOM 808 N N . SER A 1 101 ? 3.676 10.250 -16.254 1.00 90.38 101 SER A N 1
ATOM 809 C CA . SER A 1 101 ? 4.705 10.639 -17.213 1.00 90.38 101 SER A CA 1
ATOM 810 C C . SER A 1 101 ? 5.859 9.637 -17.284 1.00 90.38 101 SER A C 1
ATOM 812 O O . SER A 1 101 ? 6.409 9.428 -18.356 1.00 90.38 101 SER A O 1
ATOM 814 N N . ALA A 1 102 ? 6.213 9.004 -16.163 1.00 91.56 102 ALA A N 1
ATOM 815 C CA . ALA A 1 102 ? 7.169 7.901 -16.134 1.00 91.56 102 ALA A CA 1
ATOM 816 C C . ALA A 1 102 ? 6.598 6.627 -16.758 1.00 91.56 102 ALA A C 1
ATOM 818 O O . ALA A 1 102 ? 7.300 5.903 -17.449 1.00 91.56 102 ALA A O 1
ATOM 819 N N . PHE A 1 103 ? 5.312 6.344 -16.541 1.00 92.00 103 PHE A N 1
ATOM 820 C CA . PHE A 1 103 ? 4.666 5.187 -17.156 1.00 92.00 103 PHE A CA 1
ATOM 821 C C . PHE A 1 103 ? 4.672 5.260 -18.691 1.00 92.00 103 PHE A C 1
ATOM 823 O O . PHE A 1 103 ? 4.847 4.233 -19.337 1.00 92.00 103 PHE A O 1
ATOM 830 N N . ASP A 1 104 ? 4.560 6.461 -19.261 1.00 91.38 104 ASP A N 1
ATOM 831 C CA . ASP A 1 104 ? 4.602 6.695 -20.711 1.00 91.38 104 ASP A CA 1
ATOM 832 C C . ASP A 1 104 ? 5.956 6.343 -21.356 1.00 91.38 104 ASP A C 1
ATOM 834 O O . ASP A 1 104 ? 6.034 6.078 -22.550 1.00 91.38 104 ASP A O 1
ATOM 838 N N . THR A 1 105 ? 7.039 6.273 -20.573 1.00 92.88 105 THR A N 1
ATOM 839 C CA . THR A 1 105 ? 8.360 5.875 -21.088 1.00 92.88 105 THR A CA 1
ATOM 840 C C . THR A 1 105 ? 8.547 4.358 -21.165 1.00 92.88 105 THR A C 1
ATOM 842 O O . THR A 1 105 ? 9.644 3.898 -21.479 1.00 92.88 105 THR A O 1
ATOM 845 N N . LEU A 1 106 ? 7.543 3.565 -20.781 1.00 93.38 106 LEU A N 1
ATOM 846 C CA . LEU A 1 106 ? 7.643 2.110 -20.724 1.00 93.38 106 LEU A CA 1
ATOM 847 C C . LEU A 1 106 ? 7.174 1.466 -22.023 1.00 93.38 106 LEU A C 1
ATOM 849 O O . LEU A 1 106 ? 6.149 1.835 -22.589 1.00 93.38 106 LEU A O 1
ATOM 853 N N . GLU A 1 107 ? 7.862 0.398 -22.413 1.00 95.62 107 GLU A N 1
ATOM 854 C CA . GLU A 1 107 ? 7.414 -0.479 -23.490 1.00 95.62 107 GLU A CA 1
ATOM 855 C C . GLU A 1 107 ? 6.655 -1.694 -22.926 1.00 95.62 107 GLU A C 1
ATOM 857 O O . GLU A 1 107 ? 7.088 -2.279 -21.919 1.00 95.62 107 GLU A O 1
ATOM 862 N N . PRO A 1 108 ? 5.535 -2.103 -23.549 1.00 96.88 108 PRO A N 1
ATOM 863 C CA . PRO A 1 108 ? 4.794 -3.289 -23.133 1.00 96.88 108 PRO A CA 1
ATOM 864 C C . PRO A 1 108 ? 5.625 -4.558 -23.357 1.00 96.88 108 PRO A C 1
ATOM 866 O O . PRO A 1 108 ? 6.324 -4.669 -24.359 1.00 96.88 108 PRO A O 1
ATOM 869 N N . ASN A 1 109 ? 5.495 -5.550 -22.468 1.00 95.69 109 ASN A N 1
ATOM 870 C CA . ASN A 1 109 ? 6.213 -6.837 -22.560 1.00 95.69 109 ASN A CA 1
ATOM 871 C C . ASN A 1 109 ? 7.750 -6.702 -22.604 1.00 95.69 109 ASN A C 1
ATOM 873 O O . ASN A 1 109 ? 8.434 -7.532 -23.198 1.00 95.69 109 ASN A O 1
ATOM 877 N N . SER A 1 110 ? 8.302 -5.656 -21.987 1.00 95.12 110 SER A N 1
ATOM 878 C CA . SER A 1 110 ? 9.742 -5.364 -22.001 1.00 95.12 110 SER A CA 1
ATOM 879 C C . SER A 1 110 ? 10.509 -5.952 -20.806 1.00 95.12 110 SER A C 1
ATOM 881 O O . SER A 1 110 ? 11.615 -5.500 -20.496 1.00 95.12 110 SER A O 1
ATOM 883 N N . SER A 1 111 ? 9.915 -6.893 -20.071 1.00 94.19 111 SER A N 1
ATOM 884 C CA . SER A 1 111 ? 10.591 -7.629 -18.996 1.00 94.19 111 SER A CA 1
ATOM 885 C C . SER A 1 111 ? 11.592 -8.645 -19.545 1.00 94.19 111 SER A C 1
ATOM 887 O O . SER A 1 111 ? 11.346 -9.282 -20.567 1.00 94.19 111 SER A O 1
ATOM 889 N N . THR A 1 112 ? 12.713 -8.830 -18.844 1.00 94.00 112 THR A N 1
ATOM 890 C CA . THR A 1 112 ? 13.772 -9.763 -19.281 1.00 94.00 112 THR A CA 1
ATOM 891 C C . THR A 1 112 ? 13.348 -11.211 -19.067 1.00 94.00 112 THR A C 1
ATOM 893 O O . THR A 1 112 ? 13.616 -12.090 -19.888 1.00 94.00 112 THR A O 1
ATOM 896 N N . HIS A 1 113 ? 12.668 -11.468 -17.952 1.00 94.38 113 HIS A N 1
ATOM 897 C CA . HIS A 1 113 ? 12.113 -12.769 -17.624 1.00 94.38 113 HIS A CA 1
ATOM 898 C C . HIS A 1 113 ? 10.597 -12.694 -17.449 1.00 94.38 113 HIS A C 1
ATOM 900 O O . HIS A 1 113 ? 10.040 -11.689 -17.003 1.00 94.38 113 HIS A O 1
ATOM 906 N N . CYS A 1 114 ? 9.920 -13.797 -17.777 1.00 93.44 114 CYS A N 1
ATOM 907 C CA . CYS A 1 114 ? 8.470 -13.896 -17.655 1.00 93.44 114 CYS A CA 1
ATOM 908 C C . CYS A 1 114 ? 8.029 -13.615 -16.213 1.00 93.44 114 CYS A C 1
ATOM 910 O O . CYS A 1 114 ? 8.452 -14.300 -15.273 1.00 93.44 114 CYS A O 1
ATOM 912 N N . GLY A 1 115 ? 7.173 -12.608 -16.041 1.00 93.75 115 GLY A N 1
ATOM 913 C CA . GLY A 1 115 ? 6.611 -12.272 -14.741 1.00 93.75 115 GLY A CA 1
ATOM 914 C C . GLY A 1 115 ? 7.645 -11.816 -13.706 1.00 93.75 115 GLY A C 1
ATOM 915 O O . GLY A 1 115 ? 7.444 -12.074 -12.522 1.00 93.75 115 GLY A O 1
ATOM 916 N N . GLU A 1 116 ? 8.785 -11.237 -14.093 1.00 94.31 116 GLU A N 1
ATOM 917 C CA . GLU A 1 116 ? 9.843 -10.869 -13.136 1.00 94.31 116 GLU A CA 1
ATOM 918 C C . GLU A 1 116 ? 9.402 -9.829 -12.095 1.00 94.31 116 GLU A C 1
ATOM 920 O O . GLU A 1 116 ? 9.873 -9.863 -10.951 1.00 94.31 116 GLU A O 1
ATOM 925 N N . ASN A 1 117 ? 8.445 -8.967 -12.450 1.00 94.62 117 ASN A N 1
ATOM 926 C CA . ASN A 1 117 ? 7.873 -7.967 -11.555 1.00 94.62 117 ASN A CA 1
ATOM 927 C C . ASN A 1 117 ? 6.693 -8.539 -10.751 1.00 94.62 117 ASN A C 1
ATOM 929 O O . ASN A 1 117 ? 6.625 -8.378 -9.530 1.00 94.62 117 ASN A O 1
ATOM 933 N N . VAL A 1 118 ? 5.782 -9.258 -11.409 1.00 95.44 118 VAL A N 1
ATOM 934 C CA . VAL A 1 118 ? 4.571 -9.834 -10.811 1.00 95.44 118 VAL A CA 1
ATOM 935 C C . VAL A 1 118 ? 4.898 -11.025 -9.905 1.00 95.44 118 VAL A C 1
ATOM 937 O O . VAL A 1 118 ? 4.422 -11.129 -8.775 1.00 95.44 118 VAL A O 1
ATOM 940 N N . PHE A 1 119 ? 5.756 -11.930 -10.365 1.00 94.88 119 PHE A N 1
ATOM 941 C CA . PHE A 1 119 ? 6.194 -13.119 -9.632 1.00 94.88 119 PHE A CA 1
ATOM 942 C C . PHE A 1 119 ? 7.506 -12.888 -8.882 1.00 94.88 119 PHE A C 1
ATOM 944 O O . PHE A 1 119 ? 8.239 -13.826 -8.568 1.00 94.88 119 PHE A O 1
ATOM 951 N N . ARG A 1 120 ? 7.794 -11.642 -8.502 1.00 93.81 120 ARG A N 1
ATOM 952 C CA . ARG A 1 120 ? 8.995 -11.256 -7.752 1.00 93.81 120 ARG A CA 1
ATOM 953 C C . ARG A 1 120 ? 9.296 -12.160 -6.549 1.00 93.81 120 ARG A C 1
ATOM 955 O O . ARG A 1 120 ? 10.448 -12.522 -6.313 1.00 93.81 120 ARG A O 1
ATOM 962 N N . VAL A 1 121 ? 8.274 -12.556 -5.781 1.00 92.94 121 VAL A N 1
ATOM 963 C CA . VAL A 1 121 ? 8.443 -13.459 -4.623 1.00 92.94 121 VAL A CA 1
ATOM 964 C C . VAL A 1 121 ? 8.911 -14.851 -5.050 1.00 92.94 121 VAL A C 1
ATOM 966 O O . VAL A 1 121 ? 9.756 -15.433 -4.373 1.00 92.94 121 VAL A O 1
ATOM 969 N N . TYR A 1 122 ? 8.422 -15.368 -6.177 1.00 93.81 122 TYR A N 1
ATOM 9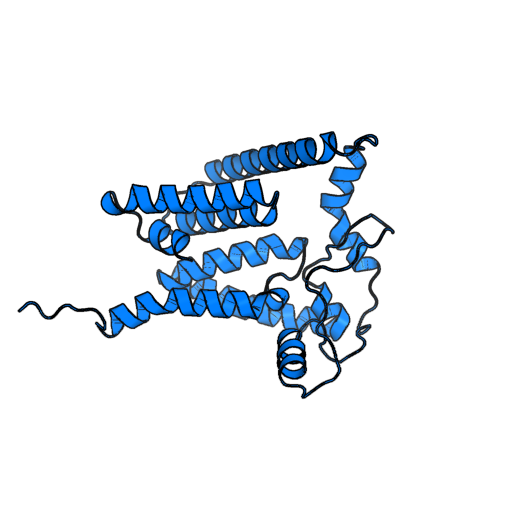70 C CA . TYR A 1 122 ? 8.874 -16.642 -6.733 1.00 93.81 122 TYR A CA 1
ATOM 971 C C . TYR A 1 122 ? 10.363 -16.586 -7.103 1.00 93.81 122 TYR A C 1
ATOM 973 O O . TYR A 1 122 ? 11.127 -17.466 -6.700 1.00 93.81 122 TYR A O 1
ATOM 981 N N . TYR A 1 123 ? 10.808 -15.515 -7.769 1.00 94.31 123 TYR A N 1
ATOM 982 C CA . TYR A 1 123 ? 12.230 -15.306 -8.069 1.00 94.31 123 TYR A CA 1
ATOM 983 C C . TYR A 1 123 ? 13.078 -15.173 -6.795 1.00 94.31 123 TYR A C 1
ATOM 985 O O . TYR A 1 123 ? 14.127 -15.808 -6.679 1.00 94.31 123 TYR A O 1
ATOM 993 N N . ALA A 1 124 ? 12.599 -14.431 -5.791 1.00 93.06 124 ALA A N 1
ATOM 994 C CA . ALA A 1 124 ? 13.297 -14.272 -4.515 1.00 93.06 124 ALA A CA 1
ATOM 995 C C . ALA A 1 124 ? 13.473 -15.603 -3.763 1.00 93.06 124 ALA A C 1
ATOM 997 O O . ALA A 1 124 ? 14.546 -15.880 -3.222 1.00 93.06 124 ALA A O 1
ATOM 998 N N . VAL A 1 125 ? 12.434 -16.443 -3.743 1.00 93.88 125 VAL A N 1
ATOM 999 C CA . VAL A 1 125 ? 12.466 -17.765 -3.106 1.00 93.88 125 VAL A CA 1
ATOM 1000 C C . VAL A 1 125 ? 13.435 -18.689 -3.840 1.00 93.88 125 VAL A C 1
ATOM 1002 O O . VAL A 1 125 ? 14.331 -19.249 -3.209 1.00 93.88 125 VAL A O 1
ATOM 1005 N N . ASN A 1 126 ? 13.323 -18.810 -5.165 1.00 94.44 126 ASN A N 1
ATOM 1006 C CA . ASN A 1 126 ? 14.202 -19.690 -5.939 1.00 94.44 126 ASN A CA 1
ATOM 1007 C C . ASN A 1 126 ? 15.672 -19.280 -5.848 1.00 94.44 126 ASN A C 1
ATOM 1009 O O . ASN A 1 126 ? 16.534 -20.150 -5.714 1.00 94.44 126 ASN A O 1
ATOM 1013 N N . LYS A 1 127 ? 15.962 -17.973 -5.844 1.00 93.62 127 LYS A N 1
ATOM 1014 C CA . LYS A 1 127 ? 17.323 -17.472 -5.645 1.00 93.62 127 LYS A CA 1
ATOM 1015 C C . LYS A 1 127 ? 17.870 -17.841 -4.267 1.00 93.62 127 LYS A C 1
ATOM 1017 O O . LYS A 1 127 ? 19.002 -18.305 -4.167 1.00 93.62 127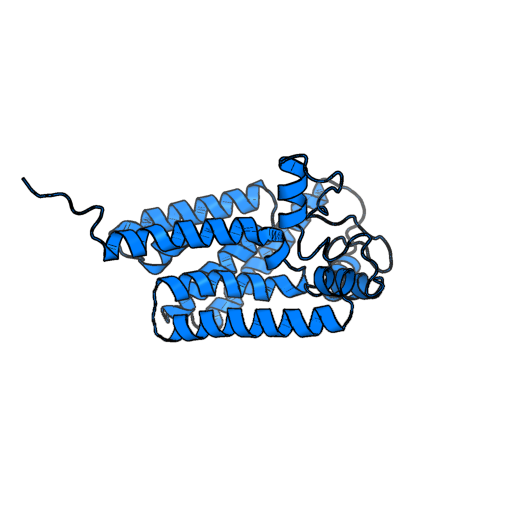 LYS A O 1
ATOM 1022 N N . LYS A 1 128 ? 17.065 -17.683 -3.209 1.00 93.50 128 LYS A N 1
ATOM 1023 C CA . LYS A 1 128 ? 17.464 -18.010 -1.830 1.00 93.50 128 LYS A CA 1
ATOM 1024 C C . LYS A 1 128 ? 17.773 -19.498 -1.639 1.00 93.50 128 LYS A C 1
ATOM 1026 O O . LYS A 1 128 ? 18.671 -19.829 -0.875 1.00 93.50 128 LYS A O 1
ATOM 1031 N N . PHE A 1 129 ? 17.055 -20.379 -2.333 1.00 94.81 129 PHE A N 1
ATOM 1032 C CA . PHE A 1 129 ? 17.287 -21.827 -2.297 1.00 94.81 129 PHE A CA 1
ATOM 1033 C C . PHE A 1 129 ? 18.335 -22.316 -3.310 1.00 94.81 129 PHE A C 1
ATOM 1035 O O . PHE A 1 129 ? 18.485 -23.521 -3.482 1.00 94.81 129 PHE A O 1
ATOM 1042 N N . GLY A 1 130 ? 19.032 -21.415 -4.012 1.00 93.50 130 GLY A N 1
ATOM 1043 C CA . GLY A 1 130 ? 20.040 -21.785 -5.010 1.00 93.50 130 GLY A CA 1
ATOM 1044 C C . GLY A 1 130 ? 19.476 -22.466 -6.264 1.00 93.50 130 GLY A C 1
ATOM 1045 O O . GLY A 1 130 ? 20.241 -23.004 -7.054 1.00 93.50 130 GLY A O 1
ATOM 1046 N N . ARG A 1 131 ? 18.152 -22.436 -6.472 1.00 92.50 131 ARG A N 1
ATOM 1047 C CA . ARG A 1 131 ? 17.469 -23.078 -7.612 1.00 92.50 131 ARG A CA 1
ATOM 1048 C C . ARG A 1 131 ? 17.513 -22.250 -8.896 1.00 92.50 131 ARG A C 1
ATOM 1050 O O . ARG A 1 131 ? 17.234 -22.775 -9.965 1.00 92.50 131 ARG A O 1
ATOM 1057 N N . SER A 1 132 ? 17.810 -20.954 -8.797 1.00 91.44 132 SER A N 1
ATOM 1058 C CA . SER A 1 132 ? 17.926 -20.060 -9.951 1.00 91.44 132 SER A CA 1
ATOM 1059 C C . SER A 1 132 ? 19.022 -19.015 -9.750 1.00 91.44 132 SER A C 1
ATOM 1061 O O . SER A 1 132 ? 19.231 -18.505 -8.647 1.00 91.44 132 SER A O 1
ATOM 1063 N N . GLY A 1 133 ? 19.707 -18.671 -10.843 1.00 90.94 133 GLY A N 1
ATOM 1064 C CA . GLY A 1 133 ? 20.661 -17.565 -10.905 1.00 90.94 133 GLY A CA 1
ATOM 1065 C C . GLY A 1 133 ? 20.000 -16.181 -10.920 1.00 90.94 133 GLY A C 1
ATOM 1066 O O . GLY A 1 133 ? 20.650 -15.208 -10.529 1.00 90.94 133 GLY A O 1
ATOM 1067 N N . ILE A 1 134 ? 18.719 -16.104 -11.290 1.00 92.62 134 ILE A N 1
ATOM 1068 C CA . ILE A 1 134 ? 17.979 -14.859 -11.528 1.00 92.62 134 ILE A CA 1
ATOM 1069 C C . ILE A 1 134 ? 17.721 -14.134 -10.204 1.00 92.62 134 ILE A C 1
ATOM 1071 O O . ILE A 1 134 ? 17.242 -14.729 -9.235 1.00 92.62 134 ILE A O 1
ATOM 1075 N N . LYS A 1 135 ? 18.055 -12.842 -10.146 1.00 92.56 135 LYS A N 1
ATOM 1076 C CA . LYS A 1 135 ? 17.776 -11.994 -8.980 1.00 92.56 135 LYS A CA 1
ATOM 1077 C C . LYS A 1 135 ? 16.351 -11.431 -9.083 1.00 92.56 135 LYS A C 1
ATOM 1079 O O . LYS A 1 135 ? 15.946 -11.059 -10.179 1.00 92.56 135 LYS A O 1
ATOM 1084 N N . PRO A 1 136 ? 15.588 -11.359 -7.976 1.00 93.38 136 PRO A N 1
ATOM 1085 C CA . PRO A 1 136 ? 14.306 -10.662 -7.989 1.00 93.38 136 PRO A CA 1
ATOM 1086 C C . PRO A 1 136 ? 14.522 -9.174 -8.280 1.00 93.38 136 PRO A C 1
ATOM 1088 O O . PRO A 1 136 ? 15.494 -8.599 -7.792 1.00 93.38 136 PRO A O 1
ATOM 1091 N N . VAL A 1 137 ? 13.593 -8.555 -9.011 1.00 92.50 137 VAL A N 1
ATOM 1092 C CA . VAL A 1 137 ? 13.597 -7.105 -9.263 1.00 92.50 137 VAL A CA 1
ATOM 1093 C C . VAL A 1 137 ? 13.595 -6.338 -7.935 1.00 92.50 137 VAL A C 1
ATOM 1095 O O . VAL A 1 137 ? 12.998 -6.788 -6.948 1.00 92.50 137 VAL A O 1
ATOM 1098 N N . ASP A 1 138 ? 14.264 -5.190 -7.870 1.00 91.31 138 ASP A N 1
ATOM 1099 C CA . ASP A 1 138 ? 14.275 -4.367 -6.662 1.00 91.31 138 ASP A CA 1
ATOM 1100 C C . ASP A 1 138 ? 12.910 -3.689 -6.427 1.00 91.31 138 ASP A C 1
ATOM 1102 O O . ASP A 1 138 ? 12.286 -3.219 -7.375 1.00 91.31 138 ASP A O 1
ATOM 1106 N N . PRO A 1 139 ? 12.406 -3.613 -5.173 1.00 86.56 139 PRO A N 1
ATOM 1107 C CA . PRO A 1 139 ? 11.134 -2.939 -4.884 1.00 86.56 139 PRO A CA 1
ATOM 1108 C C . PRO A 1 139 ? 11.187 -1.429 -5.131 1.00 86.56 139 PRO A C 1
ATOM 1110 O O . PRO A 1 139 ? 10.155 -0.797 -5.333 1.00 86.56 139 PRO A O 1
ATOM 1113 N N . ILE A 1 140 ? 12.382 -0.850 -5.006 1.00 88.69 140 ILE A N 1
ATOM 1114 C CA . ILE A 1 140 ? 12.642 0.565 -5.234 1.00 88.69 140 ILE A CA 1
ATOM 1115 C C . ILE A 1 140 ? 13.289 0.648 -6.603 1.00 88.69 140 ILE A C 1
ATOM 1117 O O . ILE A 1 140 ? 14.426 0.214 -6.782 1.00 88.69 140 ILE A O 1
ATOM 1121 N N . LEU A 1 141 ? 12.539 1.180 -7.559 1.00 90.88 141 LEU A N 1
ATOM 1122 C CA . LEU A 1 141 ? 13.009 1.328 -8.924 1.00 90.88 141 LEU A CA 1
ATOM 1123 C C . LEU A 1 141 ? 14.064 2.444 -9.008 1.00 90.88 141 LEU A C 1
ATOM 1125 O O . LEU A 1 141 ? 14.075 3.354 -8.167 1.00 90.88 141 LEU A O 1
ATOM 1129 N N . PRO A 1 142 ? 14.968 2.382 -10.000 1.00 89.50 142 PRO A N 1
ATOM 1130 C CA . PRO A 1 142 ? 15.900 3.468 -10.267 1.00 89.50 142 PRO A CA 1
ATOM 1131 C C . PRO A 1 142 ? 15.154 4.738 -10.699 1.00 89.50 142 PRO A C 1
ATOM 1133 O O . PRO A 1 142 ? 14.062 4.673 -11.268 1.00 89.50 142 PRO A O 1
ATOM 1136 N N . PHE A 1 143 ? 15.759 5.898 -10.438 1.00 88.25 143 PHE A N 1
ATOM 1137 C CA . PHE A 1 143 ? 15.246 7.171 -10.938 1.00 88.25 143 PHE A CA 1
ATOM 1138 C C . PHE A 1 143 ? 15.410 7.255 -12.456 1.00 88.25 143 PHE A C 1
ATOM 1140 O O . PHE A 1 143 ? 16.468 6.932 -12.996 1.00 88.25 143 PHE A O 1
ATOM 1147 N N . ILE A 1 144 ? 14.372 7.744 -13.125 1.00 87.94 144 ILE A N 1
ATOM 1148 C CA . ILE A 1 144 ? 14.472 8.292 -14.476 1.00 87.94 144 ILE A CA 1
ATOM 1149 C C . ILE A 1 144 ? 14.567 9.813 -14.368 1.00 87.94 144 ILE A C 1
ATOM 1151 O O . ILE A 1 144 ? 14.027 10.397 -13.433 1.00 87.94 144 ILE A O 1
ATOM 1155 N N . HIS A 1 145 ? 15.245 10.459 -15.316 1.00 85.25 145 HIS A N 1
ATOM 1156 C CA . HIS A 1 145 ? 15.423 11.921 -15.330 1.00 85.25 145 HIS A CA 1
ATOM 1157 C C . HIS A 1 145 ? 14.634 12.620 -16.444 1.00 85.25 145 HIS A C 1
ATOM 1159 O O . HIS A 1 145 ? 14.593 13.847 -16.500 1.00 85.25 145 HIS A O 1
ATOM 1165 N N . LYS A 1 146 ? 14.017 11.847 -17.343 1.00 81.44 146 LYS A N 1
ATOM 1166 C CA . LYS A 1 146 ? 13.154 12.334 -18.419 1.00 81.44 146 LYS A CA 1
ATOM 1167 C C . LYS A 1 146 ? 11.868 11.506 -18.440 1.00 81.44 146 LYS A C 1
ATOM 1169 O O . LYS A 1 146 ? 11.965 10.298 -18.251 1.00 81.44 146 LYS A O 1
ATOM 1174 N N . PRO A 1 147 ? 10.706 12.118 -18.710 1.00 82.94 147 PRO A N 1
ATOM 1175 C CA . PRO A 1 147 ? 10.483 13.563 -18.884 1.00 82.94 147 PRO A CA 1
ATOM 1176 C C . PRO A 1 147 ? 10.524 14.364 -17.567 1.00 82.94 147 PRO A C 1
ATOM 1178 O O . PRO A 1 147 ? 10.771 15.566 -17.599 1.00 82.94 147 PRO A O 1
ATOM 1181 N N . LEU A 1 148 ? 10.339 13.709 -16.417 1.00 85.75 148 LEU A N 1
ATOM 1182 C CA . LEU A 1 148 ? 10.438 14.298 -15.078 1.00 85.75 148 LEU A CA 1
ATOM 1183 C C . LEU A 1 148 ? 11.238 13.369 -14.165 1.00 85.75 148 LEU A C 1
ATOM 1185 O O . LEU A 1 148 ? 11.183 12.151 -14.321 1.00 85.75 148 LEU A O 1
ATOM 1189 N N . GLU A 1 149 ? 11.957 13.939 -13.198 1.00 85.75 149 GLU A N 1
ATOM 1190 C CA . GLU A 1 149 ? 12.718 13.143 -12.239 1.00 85.75 149 GLU A CA 1
ATOM 1191 C C . GLU A 1 149 ? 11.790 12.418 -11.259 1.00 85.75 149 GLU A C 1
ATOM 1193 O O . GLU A 1 149 ? 11.122 13.046 -10.433 1.00 85.75 149 GLU A O 1
ATOM 1198 N N . THR A 1 150 ? 11.739 11.091 -11.357 1.00 88.81 150 THR A N 1
ATOM 1199 C CA . THR A 1 150 ? 10.931 10.235 -10.482 1.00 88.81 150 THR A CA 1
ATOM 1200 C C . THR A 1 150 ? 11.435 8.796 -10.515 1.00 88.81 150 THR A C 1
ATOM 1202 O O . THR A 1 150 ? 12.109 8.375 -11.452 1.00 88.81 150 THR A O 1
ATOM 1205 N N . ASN A 1 151 ? 11.105 8.027 -9.485 1.00 88.50 151 ASN A N 1
ATOM 1206 C CA . ASN A 1 151 ? 11.335 6.586 -9.415 1.00 88.50 151 ASN A CA 1
ATOM 1207 C C . ASN A 1 151 ? 10.049 5.799 -9.126 1.00 88.50 151 ASN A C 1
ATOM 1209 O O . ASN A 1 151 ? 10.082 4.597 -8.861 1.00 88.50 151 ASN A O 1
ATOM 1213 N N . THR A 1 152 ? 8.915 6.490 -9.138 1.00 89.00 152 THR A N 1
ATOM 1214 C CA . THR A 1 152 ? 7.594 5.914 -8.949 1.00 89.00 152 THR A CA 1
ATOM 1215 C C . THR A 1 152 ? 6.838 5.925 -10.264 1.00 89.00 152 THR A C 1
ATOM 1217 O O . THR A 1 152 ? 6.926 6.859 -11.058 1.00 89.00 152 THR A O 1
ATOM 1220 N N . TYR A 1 153 ? 6.084 4.856 -10.468 1.00 91.69 153 TYR A N 1
ATOM 1221 C CA . TYR A 1 153 ? 5.238 4.627 -11.629 1.00 91.69 153 TYR A CA 1
ATOM 1222 C C . TYR A 1 153 ? 3.816 4.379 -11.133 1.00 91.69 153 TYR A C 1
ATOM 1224 O O . TYR A 1 153 ? 3.570 4.315 -9.932 1.00 91.69 153 TYR A O 1
ATOM 1232 N N . THR A 1 154 ? 2.857 4.210 -12.032 1.00 92.81 154 THR A N 1
ATOM 1233 C CA . THR A 1 154 ? 1.512 3.778 -11.632 1.00 92.81 154 THR A CA 1
ATOM 1234 C C . THR A 1 154 ? 1.522 2.310 -11.178 1.00 92.81 154 THR A C 1
ATOM 1236 O O . THR A 1 154 ? 2.447 1.548 -11.472 1.00 92.81 154 THR A O 1
ATOM 1239 N N . ALA A 1 155 ? 0.458 1.857 -10.510 1.00 94.69 155 ALA A N 1
ATOM 1240 C CA . ALA A 1 155 ? 0.274 0.438 -10.190 1.00 94.69 155 ALA A CA 1
ATOM 1241 C C . ALA A 1 155 ? 0.168 -0.483 -11.411 1.00 94.69 155 ALA A C 1
ATOM 1243 O O . ALA A 1 155 ? 0.205 -1.699 -11.263 1.00 94.69 155 ALA A O 1
ATOM 1244 N N . MET A 1 156 ? 0.069 0.073 -12.617 1.00 96.06 156 MET A N 1
ATOM 1245 C CA . MET A 1 156 ? 0.076 -0.711 -13.846 1.00 96.06 156 MET A CA 1
ATOM 1246 C C . MET A 1 156 ? 1.481 -1.212 -14.201 1.00 96.06 156 MET A C 1
ATOM 1248 O O . MET A 1 156 ? 1.582 -2.178 -14.950 1.00 96.06 156 MET A O 1
ATOM 1252 N N . TYR A 1 157 ? 2.544 -0.603 -13.647 1.00 95.69 157 TYR A N 1
ATOM 1253 C CA . TYR A 1 157 ? 3.946 -0.914 -13.954 1.00 95.69 157 TYR A CA 1
ATOM 1254 C C . TYR A 1 157 ? 4.252 -2.416 -14.050 1.00 95.69 157 TYR A C 1
ATOM 1256 O O . TYR A 1 157 ? 4.618 -2.850 -15.141 1.00 95.69 157 TYR A O 1
ATOM 1264 N N . PRO A 1 158 ? 4.083 -3.236 -12.989 1.00 95.81 158 PRO A N 1
ATOM 1265 C CA . PRO A 1 158 ? 4.527 -4.628 -13.030 1.00 95.81 158 PRO A CA 1
ATOM 1266 C C . PRO A 1 158 ? 3.764 -5.445 -14.077 1.00 95.81 158 PRO A C 1
ATOM 1268 O O . PRO A 1 158 ? 4.348 -6.279 -14.762 1.00 95.81 158 PRO A O 1
ATOM 1271 N N . PHE A 1 159 ? 2.468 -5.178 -14.238 1.00 97.31 159 PHE A N 1
ATOM 1272 C CA . PHE A 1 159 ? 1.604 -5.910 -15.162 1.00 97.31 159 PHE A CA 1
ATOM 1273 C C . PHE A 1 159 ? 1.890 -5.543 -16.615 1.00 97.31 159 PHE A C 1
ATOM 1275 O O . PHE A 1 159 ? 1.884 -6.411 -17.483 1.00 97.31 159 PHE A O 1
ATOM 1282 N N . PHE A 1 160 ? 2.162 -4.263 -16.866 1.00 97.31 160 PHE A N 1
ATOM 1283 C CA . PHE A 1 160 ? 2.476 -3.744 -18.188 1.00 97.31 160 PHE A CA 1
ATOM 1284 C C . PHE A 1 160 ? 3.860 -4.190 -18.669 1.00 97.31 160 PHE A C 1
ATOM 1286 O O . PHE A 1 160 ? 4.010 -4.633 -19.809 1.00 97.31 160 PHE A O 1
ATOM 1293 N N . LYS A 1 161 ? 4.861 -4.135 -17.784 1.00 96.12 161 LYS A N 1
ATOM 1294 C CA . LYS A 1 161 ? 6.215 -4.625 -18.062 1.00 96.12 161 LYS A CA 1
ATOM 1295 C C . LYS A 1 161 ? 6.212 -6.116 -18.397 1.00 96.12 161 LYS A C 1
ATOM 1297 O O . LYS A 1 161 ? 6.769 -6.504 -19.419 1.00 96.12 161 LYS A O 1
ATOM 1302 N N . ASP A 1 162 ? 5.537 -6.924 -17.579 1.00 97.06 162 ASP A N 1
ATOM 1303 C CA . ASP A 1 162 ? 5.578 -8.382 -17.717 1.00 97.06 162 ASP A CA 1
ATOM 1304 C C . ASP A 1 162 ? 4.658 -8.931 -18.816 1.00 97.06 162 ASP A C 1
ATOM 1306 O O . ASP A 1 162 ? 5.015 -9.915 -19.458 1.00 97.06 162 ASP A O 1
ATOM 1310 N N . PHE A 1 163 ? 3.475 -8.337 -19.015 1.00 97.56 163 PHE A N 1
ATOM 1311 C CA . PHE A 1 163 ? 2.416 -8.909 -19.863 1.00 97.56 163 PHE A CA 1
ATOM 1312 C C . PHE A 1 163 ? 1.669 -7.865 -20.720 1.00 97.56 163 PHE A C 1
ATOM 1314 O O . PHE A 1 163 ? 0.586 -8.139 -21.253 1.00 97.56 163 PHE A O 1
ATOM 1321 N N . GLY A 1 164 ? 2.199 -6.644 -20.829 1.00 97.31 164 GLY A N 1
ATOM 1322 C CA . GLY A 1 164 ? 1.634 -5.576 -21.653 1.00 97.31 164 GLY A CA 1
ATOM 1323 C C . GLY A 1 164 ? 0.223 -5.160 -21.228 1.00 97.31 164 GLY A C 1
ATOM 1324 O O . GLY A 1 164 ? -0.180 -5.282 -20.069 1.00 97.31 164 GLY A O 1
ATOM 1325 N N . TYR A 1 165 ? -0.561 -4.667 -22.188 1.00 96.88 165 TYR A N 1
ATOM 1326 C CA . TYR A 1 165 ? -1.937 -4.215 -21.948 1.00 96.88 165 TYR A CA 1
ATOM 1327 C C . TYR A 1 165 ? -2.857 -5.327 -21.423 1.00 96.88 165 TYR A C 1
ATOM 1329 O O . TYR A 1 165 ? -3.709 -5.073 -20.569 1.00 96.88 165 TYR A O 1
ATOM 1337 N N . TRP A 1 166 ? -2.656 -6.568 -21.880 1.00 96.62 166 TRP A N 1
ATOM 1338 C CA . TRP A 1 166 ? -3.408 -7.728 -21.393 1.00 96.62 166 TRP A CA 1
ATOM 1339 C C . TRP A 1 166 ? -3.165 -7.978 -19.907 1.00 96.62 166 TRP A C 1
ATOM 1341 O O . TRP A 1 166 ? -4.121 -8.185 -19.160 1.00 96.62 166 TRP A O 1
ATOM 1351 N N . GLY A 1 167 ? -1.908 -7.877 -19.465 1.00 96.56 167 GLY A N 1
ATOM 1352 C CA . GLY A 1 167 ? -1.551 -7.919 -18.051 1.00 96.56 167 GLY A CA 1
ATOM 1353 C C . GLY A 1 167 ? -2.345 -6.923 -17.227 1.00 96.56 167 GLY A C 1
ATOM 1354 O O . GLY A 1 167 ? -2.984 -7.295 -16.244 1.00 96.56 167 GLY A O 1
ATOM 1355 N N . VAL A 1 168 ? -2.345 -5.659 -17.653 1.00 97.31 168 VAL A N 1
ATOM 1356 C CA . VAL A 1 168 ? -3.063 -4.588 -16.951 1.00 97.31 168 VAL A CA 1
ATOM 1357 C C . VAL A 1 168 ? -4.546 -4.932 -16.792 1.00 97.31 168 VAL A C 1
ATOM 1359 O O . VAL A 1 168 ? -5.068 -4.851 -15.681 1.00 97.31 168 VAL A O 1
ATOM 1362 N N . GLY A 1 169 ? -5.211 -5.378 -17.862 1.00 97.75 169 GLY A N 1
ATOM 1363 C CA . GLY A 1 169 ? -6.627 -5.752 -17.819 1.00 97.75 169 GLY A CA 1
ATOM 1364 C C . GLY A 1 169 ? -6.915 -6.928 -16.880 1.00 97.75 169 GLY A C 1
ATOM 1365 O O . GLY A 1 169 ? -7.797 -6.844 -16.024 1.00 97.75 169 GLY A O 1
ATOM 1366 N N . VAL A 1 170 ? -6.142 -8.011 -16.992 1.00 97.75 170 VAL A N 1
ATOM 1367 C CA . VAL A 1 170 ? -6.330 -9.219 -16.173 1.00 97.75 170 VAL A CA 1
ATOM 1368 C C . VAL A 1 170 ? -6.098 -8.923 -14.691 1.00 97.75 170 VAL A C 1
ATOM 1370 O O . VAL A 1 170 ? -6.932 -9.270 -13.853 1.00 97.75 170 VAL A O 1
ATOM 1373 N N . PHE A 1 171 ? -5.003 -8.247 -14.342 1.00 96.50 171 PHE A N 1
ATOM 1374 C CA . PHE A 1 171 ? -4.694 -7.954 -12.942 1.00 96.50 171 PHE A CA 1
ATOM 1375 C C . PHE A 1 171 ? -5.619 -6.895 -12.338 1.00 96.50 171 PHE A C 1
ATOM 1377 O O . PHE A 1 171 ? -5.958 -7.008 -11.159 1.00 96.50 171 PHE A O 1
ATOM 1384 N N . ALA A 1 172 ? -6.119 -5.938 -13.128 1.00 96.25 172 ALA A N 1
ATOM 1385 C CA . ALA A 1 172 ? -7.166 -5.021 -12.680 1.00 96.25 172 ALA A CA 1
ATOM 1386 C C . ALA A 1 172 ? -8.452 -5.771 -12.295 1.00 96.25 172 ALA A C 1
ATOM 1388 O O . ALA A 1 172 ? -9.030 -5.493 -11.242 1.00 96.25 172 ALA A O 1
ATOM 1389 N N . LEU A 1 173 ? -8.868 -6.764 -13.092 1.00 97.88 173 LEU A N 1
ATOM 1390 C CA . LEU A 1 173 ? -10.017 -7.618 -12.769 1.00 97.88 173 LEU A CA 1
ATOM 1391 C C . LEU A 1 173 ? -9.772 -8.443 -11.500 1.00 97.88 173 LEU A C 1
ATOM 1393 O O . LEU A 1 173 ? -10.623 -8.462 -10.610 1.00 97.88 173 LEU A O 1
ATOM 1397 N N . LEU A 1 174 ? -8.603 -9.079 -11.373 1.00 96.75 174 LEU A N 1
ATOM 1398 C CA . LEU A 1 174 ? -8.247 -9.858 -10.181 1.00 96.75 174 LEU A CA 1
ATOM 1399 C C . LEU A 1 174 ? -8.241 -8.993 -8.913 1.00 96.75 174 LEU A C 1
ATOM 1401 O O . LEU A 1 174 ? -8.794 -9.395 -7.886 1.00 96.75 174 LEU A O 1
ATOM 1405 N N . TYR A 1 175 ? -7.664 -7.792 -8.986 1.00 96.00 175 TYR A N 1
ATOM 1406 C CA . TYR A 1 175 ? -7.677 -6.826 -7.889 1.00 96.00 175 TYR A CA 1
ATOM 1407 C C . TYR A 1 175 ? -9.094 -6.376 -7.556 1.00 96.00 175 TYR A C 1
ATOM 1409 O O . TYR A 1 175 ? -9.475 -6.393 -6.387 1.00 96.00 175 TYR A O 1
ATOM 1417 N N . GLY A 1 176 ? -9.894 -6.030 -8.565 1.00 97.12 176 GLY A N 1
ATOM 1418 C CA . GLY A 1 176 ? -11.284 -5.624 -8.385 1.00 97.12 176 GLY A CA 1
ATOM 1419 C C . GLY A 1 176 ? -12.119 -6.698 -7.689 1.00 97.12 176 GLY A C 1
ATOM 1420 O O . GLY A 1 176 ? -12.826 -6.400 -6.726 1.00 97.12 176 GLY A O 1
ATOM 1421 N N . LEU A 1 177 ? -11.988 -7.960 -8.108 1.00 98.12 177 LEU A N 1
ATOM 1422 C CA . LEU A 1 177 ? -12.686 -9.090 -7.492 1.00 98.12 177 LEU A CA 1
ATOM 1423 C C . LEU A 1 177 ? -12.234 -9.326 -6.046 1.00 98.12 177 LEU A C 1
ATOM 1425 O O . LEU A 1 177 ? -13.075 -9.452 -5.153 1.00 98.12 177 LEU A O 1
ATOM 1429 N N . LEU A 1 178 ? -10.921 -9.348 -5.793 1.00 97.00 178 LEU A N 1
ATOM 1430 C CA . LEU A 1 178 ? -10.372 -9.565 -4.453 1.00 97.00 178 LEU A CA 1
ATOM 1431 C C . LEU A 1 178 ? -10.770 -8.440 -3.490 1.00 97.00 178 LEU A C 1
ATOM 1433 O O . LEU A 1 178 ? -11.283 -8.698 -2.399 1.00 97.00 178 LEU A O 1
ATOM 1437 N N . PHE A 1 179 ? -10.548 -7.188 -3.888 1.00 97.19 179 PHE A N 1
ATOM 1438 C CA . PHE A 1 179 ? -10.844 -6.017 -3.065 1.00 97.19 179 PHE A CA 1
ATOM 1439 C C . PHE A 1 179 ? -12.349 -5.845 -2.872 1.00 97.19 179 PHE A C 1
ATOM 1441 O O . PHE A 1 179 ? -12.794 -5.590 -1.753 1.00 97.19 179 PHE A O 1
ATOM 1448 N N . GLY A 1 180 ? -13.145 -6.079 -3.919 1.00 97.62 180 GLY A N 1
ATOM 1449 C CA . GLY A 1 180 ? -14.603 -6.066 -3.847 1.00 97.62 180 GLY A CA 1
ATOM 1450 C C . GLY A 1 180 ? -15.153 -7.132 -2.899 1.00 97.62 180 GLY A C 1
ATOM 1451 O O . GLY A 1 180 ? -16.047 -6.849 -2.098 1.00 97.62 180 GLY A O 1
ATOM 1452 N N . TRP A 1 181 ? -14.587 -8.342 -2.911 1.00 97.75 181 TRP A N 1
ATOM 1453 C CA . TRP A 1 181 ? -14.958 -9.397 -1.967 1.00 97.75 181 TRP A CA 1
ATOM 1454 C C . TRP A 1 181 ? -14.626 -9.023 -0.515 1.00 97.75 181 TRP A C 1
ATOM 1456 O O . TRP A 1 181 ? -15.486 -9.166 0.361 1.00 97.75 181 TRP A O 1
ATOM 1466 N N . ILE A 1 182 ? -13.421 -8.494 -0.254 1.00 97.75 182 ILE A N 1
ATOM 1467 C CA . ILE A 1 182 ? -13.017 -8.021 1.082 1.00 97.75 182 ILE A CA 1
ATOM 1468 C C . ILE A 1 182 ? -13.967 -6.920 1.568 1.00 97.75 182 ILE A C 1
ATOM 1470 O O . ILE A 1 182 ? -14.459 -6.985 2.697 1.00 97.75 182 ILE A O 1
ATOM 1474 N N . PHE A 1 183 ? -14.271 -5.946 0.709 1.00 97.00 183 PHE A N 1
ATOM 1475 C CA . PHE A 1 183 ? -15.169 -4.842 1.032 1.00 97.00 183 PHE A CA 1
ATOM 1476 C C . PHE A 1 183 ? -16.591 -5.324 1.339 1.00 97.00 183 PHE A C 1
ATOM 1478 O O . PHE A 1 183 ? -17.154 -4.955 2.370 1.00 97.00 183 PHE A O 1
ATOM 1485 N N . ARG A 1 184 ? -17.154 -6.225 0.522 1.00 97.38 184 ARG A N 1
ATOM 1486 C CA . ARG A 1 184 ? -18.486 -6.803 0.764 1.00 97.38 184 ARG A CA 1
ATOM 1487 C C . ARG A 1 184 ? -18.550 -7.529 2.112 1.00 97.38 184 ARG A C 1
ATOM 1489 O O . ARG A 1 184 ? -19.512 -7.362 2.858 1.00 97.38 184 ARG A O 1
ATOM 1496 N N . ARG A 1 185 ? -17.521 -8.305 2.464 1.00 96.69 185 ARG A N 1
ATOM 1497 C CA . ARG A 1 185 ? -17.430 -8.970 3.778 1.00 96.69 185 ARG A CA 1
ATOM 1498 C C . ARG A 1 185 ? -17.277 -7.976 4.934 1.00 96.69 185 ARG A C 1
ATOM 1500 O O . ARG A 1 185 ? -17.797 -8.226 6.021 1.00 96.69 185 ARG A O 1
ATOM 1507 N N . ALA A 1 186 ? -16.597 -6.853 4.713 1.00 96.19 186 ALA A N 1
ATOM 1508 C CA . ALA A 1 186 ? -16.494 -5.778 5.696 1.00 96.19 186 ALA A CA 1
ATOM 1509 C C . ALA A 1 186 ? -17.851 -5.096 5.938 1.00 96.19 186 ALA A C 1
ATOM 1511 O O . ALA A 1 186 ? -18.213 -4.851 7.087 1.00 96.19 186 ALA A O 1
ATOM 1512 N N . GLN A 1 187 ? -18.637 -4.860 4.881 1.00 94.69 187 GLN A N 1
ATOM 1513 C CA . GLN A 1 187 ? -19.997 -4.311 4.984 1.00 94.69 187 GLN A CA 1
ATOM 1514 C C . GLN A 1 187 ? -20.960 -5.234 5.742 1.00 94.69 187 GLN A C 1
ATOM 1516 O O . GLN A 1 187 ? -21.859 -4.751 6.421 1.00 94.69 187 GLN A O 1
ATOM 1521 N N . GLN A 1 188 ? -20.737 -6.551 5.700 1.00 95.31 188 GLN A N 1
ATOM 1522 C CA . GLN A 1 188 ? -21.466 -7.531 6.520 1.00 95.31 188 GLN A CA 1
ATOM 1523 C C . GLN A 1 188 ? -21.099 -7.471 8.018 1.00 95.31 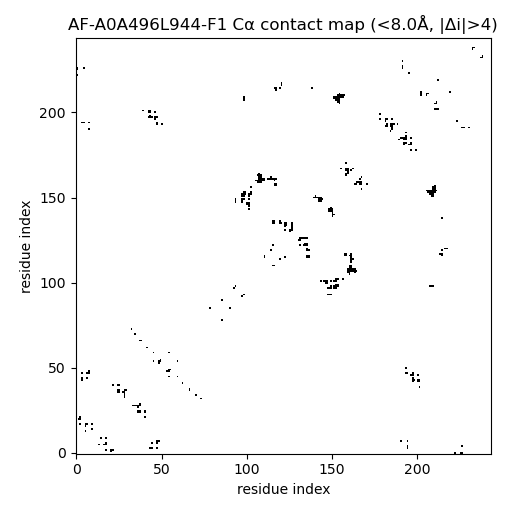188 GLN A C 1
ATOM 1525 O O . GLN A 1 188 ? -21.580 -8.281 8.805 1.00 95.31 188 GLN A O 1
ATOM 1530 N N . GLY A 1 189 ? -20.232 -6.540 8.429 1.00 92.06 189 GLY A N 1
ATOM 1531 C CA . GLY A 1 189 ? -19.902 -6.290 9.830 1.00 92.06 189 GLY A CA 1
ATOM 1532 C C . GLY A 1 189 ? -18.808 -7.189 10.402 1.00 92.06 189 GLY A C 1
ATOM 1533 O O . GLY A 1 189 ? -18.559 -7.140 11.604 1.00 92.06 189 GLY A O 1
ATOM 1534 N N . SER A 1 190 ? -18.129 -8.003 9.582 1.00 92.75 190 SER A N 1
ATOM 1535 C CA . SER A 1 190 ? -17.064 -8.876 10.082 1.00 92.75 190 SER A CA 1
ATOM 1536 C C . SER A 1 190 ? -15.838 -8.060 10.533 1.00 92.75 190 SER A C 1
ATOM 1538 O O . SER A 1 190 ? -15.196 -7.425 9.691 1.00 92.75 190 SER A O 1
ATOM 1540 N N . PRO A 1 191 ? -15.440 -8.109 11.824 1.00 92.12 191 PRO A N 1
ATOM 1541 C CA . PRO A 1 191 ? -14.320 -7.320 12.347 1.00 92.12 191 PRO A CA 1
ATOM 1542 C C . PRO A 1 191 ? -13.000 -7.531 11.603 1.00 92.12 191 PRO A C 1
ATOM 1544 O O . PRO A 1 191 ? -12.291 -6.573 11.295 1.00 92.12 191 PRO A O 1
ATOM 1547 N N . MET A 1 192 ? -12.683 -8.788 11.274 1.00 93.75 192 MET A N 1
ATOM 1548 C CA . MET A 1 192 ? -11.475 -9.139 10.529 1.00 93.75 192 MET A CA 1
ATOM 1549 C C . MET A 1 192 ? -11.480 -8.477 9.151 1.00 93.75 192 MET A C 1
ATOM 1551 O O . MET A 1 192 ? -10.493 -7.855 8.766 1.00 93.75 192 MET A O 1
ATOM 1555 N N . PHE A 1 193 ? -12.598 -8.562 8.427 1.00 95.62 193 PHE A N 1
ATOM 1556 C CA . PHE A 1 193 ? -12.701 -7.975 7.095 1.00 95.62 193 PHE A CA 1
ATOM 1557 C C . PHE A 1 193 ? -12.740 -6.452 7.119 1.00 95.62 193 PHE A C 1
ATOM 1559 O O . PHE A 1 193 ? -12.210 -5.845 6.201 1.00 95.62 193 PHE A O 1
ATOM 1566 N N . ILE A 1 194 ? -13.267 -5.816 8.169 1.00 95.75 194 ILE A N 1
ATOM 1567 C CA . ILE A 1 194 ? -13.167 -4.358 8.333 1.00 95.75 194 ILE A CA 1
ATOM 1568 C C . ILE A 1 194 ? -11.698 -3.928 8.466 1.00 95.75 194 ILE A C 1
ATOM 1570 O O . ILE A 1 194 ? -11.269 -2.974 7.813 1.00 95.75 194 ILE A O 1
ATOM 1574 N N . ILE A 1 195 ? -10.901 -4.654 9.258 1.00 96.00 195 ILE A N 1
ATOM 1575 C CA . ILE A 1 195 ? -9.466 -4.368 9.411 1.00 96.00 195 ILE A CA 1
ATOM 1576 C C . ILE A 1 195 ? -8.705 -4.658 8.106 1.00 96.00 195 ILE A C 1
ATOM 1578 O O . ILE A 1 195 ? -7.874 -3.845 7.699 1.00 96.00 195 ILE A O 1
ATOM 1582 N N . LEU A 1 196 ? -9.008 -5.765 7.416 1.00 96.19 196 LEU A N 1
ATOM 1583 C CA . LEU A 1 196 ? -8.438 -6.059 6.094 1.00 96.19 196 LEU A CA 1
ATOM 1584 C C . LEU A 1 196 ? -8.810 -4.989 5.068 1.00 96.19 196 LEU A C 1
ATOM 1586 O O . LEU A 1 196 ? -7.958 -4.549 4.301 1.00 96.19 196 LEU A O 1
ATOM 1590 N N . ASN A 1 197 ? -10.054 -4.518 5.082 1.00 96.38 197 ASN A N 1
ATOM 1591 C CA . ASN A 1 197 ? -10.507 -3.481 4.173 1.00 96.38 197 ASN A CA 1
ATOM 1592 C C . ASN A 1 197 ? -9.755 -2.166 4.402 1.00 96.38 197 ASN A C 1
ATOM 1594 O O . ASN A 1 197 ? -9.388 -1.508 3.438 1.00 96.38 197 ASN A O 1
ATOM 1598 N N . ALA A 1 198 ? -9.432 -1.806 5.649 1.00 95.44 198 ALA A N 1
ATOM 1599 C CA . ALA A 1 198 ? -8.573 -0.651 5.918 1.00 95.44 198 ALA A CA 1
ATOM 1600 C C . ALA A 1 198 ? -7.192 -0.783 5.245 1.00 95.44 198 ALA A C 1
ATOM 1602 O O . ALA A 1 198 ? -6.632 0.207 4.775 1.00 95.44 198 ALA A O 1
ATOM 1603 N N . MET A 1 199 ? -6.649 -2.003 5.151 1.00 95.62 199 MET A N 1
ATOM 1604 C CA . MET A 1 199 ? -5.410 -2.268 4.414 1.00 95.62 199 MET A CA 1
ATOM 1605 C C . MET A 1 199 ? -5.594 -2.126 2.903 1.00 95.62 199 MET A C 1
ATOM 1607 O O . MET A 1 199 ? -4.749 -1.512 2.257 1.00 95.62 199 MET A O 1
ATOM 1611 N N . VAL A 1 200 ? -6.702 -2.638 2.364 1.00 96.25 200 VAL A N 1
ATOM 1612 C CA . VAL A 1 200 ? -7.058 -2.513 0.943 1.00 96.25 200 VAL A CA 1
ATOM 1613 C C . VAL A 1 200 ? -7.235 -1.051 0.537 1.00 96.25 200 VAL A C 1
ATOM 1615 O O . VAL A 1 200 ? -6.692 -0.644 -0.481 1.00 96.25 200 VAL A O 1
ATOM 1618 N N . VAL A 1 201 ? -7.917 -0.230 1.341 1.00 94.69 201 VAL A N 1
ATOM 1619 C CA . VAL A 1 201 ? -8.099 1.201 1.036 1.00 94.69 201 VAL A CA 1
ATOM 1620 C C . VAL A 1 201 ? -6.748 1.907 0.901 1.00 94.69 201 VAL A C 1
ATOM 1622 O O . VAL A 1 201 ? -6.560 2.696 -0.019 1.00 94.69 201 VAL A O 1
ATOM 1625 N N . PHE A 1 202 ? -5.777 1.588 1.761 1.00 94.44 202 PHE A N 1
ATOM 1626 C CA . PHE A 1 202 ? -4.421 2.124 1.622 1.00 94.44 202 PHE A CA 1
ATOM 1627 C C . PHE A 1 202 ? -3.732 1.666 0.327 1.00 94.44 202 PHE A C 1
ATOM 1629 O O . PHE A 1 202 ? -3.115 2.486 -0.348 1.00 94.44 202 PHE A O 1
ATOM 1636 N N . VAL A 1 203 ? -3.873 0.389 -0.046 1.00 95.44 203 VAL A N 1
ATOM 1637 C CA . VAL A 1 203 ? -3.379 -0.129 -1.334 1.00 95.44 203 VAL A CA 1
ATOM 1638 C C . VAL A 1 203 ? -3.980 0.641 -2.506 1.00 95.44 203 VAL A C 1
ATOM 1640 O O . VAL A 1 203 ? -3.234 1.072 -3.377 1.00 95.44 203 VAL A O 1
ATOM 1643 N N . VAL A 1 204 ? -5.296 0.862 -2.500 1.00 94.75 204 VAL A N 1
ATOM 1644 C CA . VAL A 1 204 ? -6.006 1.605 -3.552 1.00 94.75 204 VAL A CA 1
ATOM 1645 C C . VAL A 1 204 ? -5.506 3.046 -3.646 1.00 94.75 204 VAL A C 1
ATOM 1647 O O . VAL A 1 204 ? -5.185 3.503 -4.737 1.00 94.75 204 VAL A O 1
ATOM 1650 N N . VAL A 1 205 ? -5.357 3.748 -2.516 1.00 91.94 205 VAL A N 1
ATOM 1651 C CA . VAL A 1 205 ? -4.803 5.117 -2.494 1.00 91.94 205 VAL A CA 1
ATOM 1652 C C . VAL A 1 205 ? -3.391 5.159 -3.086 1.00 91.94 205 VAL A C 1
ATOM 1654 O O . VAL A 1 205 ? -3.044 6.092 -3.806 1.00 91.94 205 VAL A O 1
ATOM 1657 N N . MET A 1 206 ? -2.579 4.136 -2.820 1.00 92.31 206 MET A N 1
ATOM 1658 C CA . MET A 1 206 ? -1.206 4.061 -3.311 1.00 92.31 206 MET A CA 1
ATOM 1659 C C . MET A 1 206 ? -1.085 3.652 -4.782 1.00 92.31 206 MET A C 1
ATOM 1661 O O . MET A 1 206 ? 0.001 3.807 -5.333 1.00 92.31 206 MET A O 1
ATOM 1665 N N . GLN A 1 207 ? -2.164 3.222 -5.453 1.00 92.44 207 GLN A N 1
ATOM 1666 C CA . GLN A 1 207 ? -2.095 2.801 -6.859 1.00 92.44 207 GLN A CA 1
ATOM 1667 C C . GLN A 1 207 ? -1.613 3.902 -7.809 1.00 92.44 207 GLN A C 1
ATOM 1669 O O . GLN A 1 207 ? -1.034 3.611 -8.854 1.00 92.44 207 GLN A O 1
ATOM 1674 N N . TYR A 1 208 ? -1.811 5.166 -7.435 1.00 88.31 208 TYR A N 1
ATOM 1675 C CA . TYR A 1 208 ? -1.271 6.298 -8.178 1.00 88.31 208 TYR A CA 1
ATOM 1676 C C . TYR A 1 208 ? 0.270 6.360 -8.145 1.00 88.31 208 TYR A C 1
ATOM 1678 O O . TYR A 1 208 ? 0.880 6.827 -9.102 1.00 88.31 208 TYR A O 1
ATOM 1686 N N . ALA A 1 209 ? 0.901 5.894 -7.061 1.00 88.44 209 ALA A N 1
ATOM 1687 C CA . ALA A 1 209 ? 2.348 5.970 -6.827 1.00 88.44 209 ALA A CA 1
ATOM 1688 C C . ALA A 1 209 ? 3.105 4.654 -7.051 1.00 88.44 209 ALA A C 1
ATOM 1690 O O . ALA A 1 209 ? 4.334 4.637 -7.006 1.00 88.44 209 ALA A O 1
ATOM 1691 N N . GLY A 1 210 ? 2.389 3.553 -7.265 1.00 91.69 210 GLY A N 1
ATOM 1692 C CA . GLY A 1 210 ? 2.981 2.277 -7.640 1.00 91.69 210 GLY A CA 1
ATOM 1693 C C . GLY A 1 210 ? 2.167 1.097 -7.146 1.00 91.69 210 GLY A C 1
ATOM 1694 O O . GLY A 1 210 ? 1.265 1.227 -6.314 1.00 91.69 210 GLY A O 1
ATOM 1695 N N . ASP A 1 211 ? 2.503 -0.089 -7.643 1.00 92.88 211 ASP A N 1
ATOM 1696 C CA . ASP A 1 211 ? 1.888 -1.310 -7.143 1.00 92.88 211 ASP A CA 1
ATOM 1697 C C . ASP A 1 211 ? 2.569 -1.706 -5.836 1.00 92.88 211 ASP A C 1
ATOM 1699 O O . ASP A 1 211 ? 3.633 -2.323 -5.813 1.00 92.88 211 ASP A O 1
ATOM 1703 N N . ILE A 1 212 ? 1.957 -1.326 -4.717 1.00 93.00 212 ILE A N 1
ATOM 1704 C CA . ILE A 1 212 ? 2.462 -1.726 -3.405 1.00 93.00 212 ILE A CA 1
ATOM 1705 C C . ILE A 1 212 ? 1.982 -3.118 -2.994 1.00 93.00 212 ILE A C 1
ATOM 1707 O O . ILE A 1 212 ? 2.562 -3.690 -2.072 1.00 93.00 212 ILE A O 1
ATOM 1711 N N . MET A 1 213 ? 0.957 -3.664 -3.659 1.00 93.31 213 MET A N 1
ATOM 1712 C CA . MET A 1 213 ? 0.310 -4.919 -3.281 1.00 93.31 213 MET A CA 1
ATOM 1713 C C . MET A 1 213 ? 1.122 -6.150 -3.677 1.00 93.31 213 MET A C 1
ATOM 1715 O O . MET A 1 213 ? 1.501 -6.908 -2.784 1.00 93.31 213 MET A O 1
ATOM 1719 N N . ILE A 1 214 ? 1.440 -6.342 -4.962 1.00 92.12 214 ILE A N 1
ATOM 1720 C CA . ILE A 1 214 ? 2.330 -7.424 -5.397 1.00 92.12 214 ILE A CA 1
ATOM 1721 C C . ILE A 1 214 ? 3.724 -7.206 -4.820 1.00 92.12 214 ILE A C 1
ATOM 1723 O O . ILE A 1 214 ? 4.289 -8.126 -4.221 1.00 92.12 214 ILE A O 1
ATOM 1727 N N . THR A 1 215 ? 4.257 -5.985 -4.920 1.00 90.88 215 THR A N 1
ATOM 1728 C CA . THR A 1 215 ? 5.618 -5.669 -4.453 1.00 90.88 215 THR A CA 1
ATOM 1729 C C . THR A 1 215 ? 5.840 -6.076 -2.993 1.00 90.88 215 THR A C 1
ATOM 1731 O O . THR A 1 215 ? 6.908 -6.595 -2.647 1.00 90.88 215 THR A O 1
ATOM 1734 N N . ASN A 1 216 ? 4.813 -5.921 -2.144 1.00 91.56 216 ASN A N 1
ATOM 1735 C CA . ASN A 1 216 ? 4.848 -6.265 -0.720 1.00 91.56 216 ASN A CA 1
ATOM 1736 C C . ASN A 1 216 ? 3.942 -7.446 -0.339 1.00 91.56 216 ASN A C 1
ATOM 1738 O O . ASN A 1 216 ? 3.597 -7.592 0.838 1.00 91.56 216 ASN A O 1
ATOM 1742 N N . ILE A 1 217 ? 3.585 -8.327 -1.280 1.00 92.56 217 ILE A N 1
ATOM 1743 C CA . ILE A 1 217 ? 2.624 -9.417 -1.035 1.00 92.56 217 ILE A CA 1
ATOM 1744 C C . ILE A 1 217 ? 3.045 -10.313 0.135 1.00 92.56 217 ILE A C 1
ATOM 1746 O O . ILE A 1 217 ? 2.224 -10.682 0.972 1.00 92.56 217 ILE A O 1
ATOM 1750 N N . SER A 1 218 ? 4.346 -10.585 0.278 1.00 91.75 218 SER A N 1
ATOM 1751 C CA . SER A 1 218 ? 4.883 -11.353 1.409 1.00 91.75 218 SER A CA 1
ATOM 1752 C C . SER A 1 218 ? 4.656 -10.658 2.760 1.00 91.75 218 SER A C 1
ATOM 1754 O O . SER A 1 218 ? 4.381 -11.318 3.764 1.00 91.75 218 SER A O 1
ATOM 1756 N N . GLY A 1 219 ? 4.731 -9.325 2.795 1.00 92.12 219 GLY A N 1
ATOM 1757 C CA . GLY A 1 219 ? 4.414 -8.513 3.966 1.00 92.12 219 GLY A CA 1
ATOM 1758 C C . GLY A 1 219 ? 2.926 -8.564 4.297 1.00 92.12 219 GLY A C 1
ATOM 1759 O O . GLY A 1 219 ? 2.566 -8.781 5.454 1.00 92.12 219 GLY A O 1
ATOM 1760 N N . TYR A 1 220 ? 2.060 -8.448 3.288 1.00 93.88 220 TYR A N 1
ATOM 1761 C CA . TYR A 1 220 ? 0.614 -8.559 3.475 1.00 93.88 220 TYR A CA 1
ATOM 1762 C C . TYR A 1 220 ? 0.190 -9.943 3.960 1.00 93.88 220 TYR A C 1
ATOM 1764 O O . TYR A 1 220 ? -0.592 -10.019 4.903 1.00 93.88 220 TYR A O 1
ATOM 1772 N N . ILE A 1 221 ? 0.761 -11.025 3.423 1.00 93.31 221 ILE A N 1
ATOM 1773 C CA . ILE A 1 221 ? 0.511 -12.390 3.912 1.00 93.31 221 ILE A CA 1
ATOM 1774 C C . ILE A 1 221 ? 0.828 -12.485 5.409 1.00 93.31 221 ILE A C 1
ATOM 1776 O O . ILE A 1 221 ? -0.014 -12.929 6.187 1.00 93.31 221 ILE A O 1
ATOM 1780 N N . LYS A 1 222 ? 1.996 -11.994 5.850 1.00 93.75 222 LYS A N 1
ATOM 1781 C CA . LYS A 1 222 ? 2.356 -11.972 7.281 1.00 93.75 222 LYS A CA 1
ATOM 1782 C C . LYS A 1 222 ? 1.355 -11.168 8.110 1.00 93.75 222 LYS A C 1
ATOM 1784 O O . LYS A 1 222 ? 0.958 -11.603 9.187 1.00 93.75 222 LYS A O 1
ATOM 1789 N N . GLN A 1 223 ? 0.931 -10.004 7.621 1.00 93.38 223 GLN A N 1
ATOM 1790 C CA . GLN A 1 223 ? -0.050 -9.165 8.310 1.00 93.38 223 GLN A CA 1
ATOM 1791 C C . GLN A 1 223 ? -1.421 -9.849 8.422 1.00 93.38 223 GLN A C 1
ATOM 1793 O O . GLN A 1 223 ? -2.029 -9.791 9.489 1.00 93.38 223 GLN A O 1
ATOM 1798 N N . ILE A 1 224 ? -1.877 -10.535 7.369 1.00 93.75 224 ILE A N 1
ATOM 1799 C CA . ILE A 1 224 ? -3.131 -11.301 7.351 1.00 93.75 224 ILE A CA 1
ATOM 1800 C C . ILE A 1 224 ? -3.059 -12.470 8.336 1.00 93.75 224 ILE A C 1
ATOM 1802 O O . ILE A 1 224 ? -3.993 -12.664 9.110 1.00 93.75 224 ILE A O 1
ATOM 1806 N N . LEU A 1 225 ? -1.945 -13.209 8.362 1.00 92.94 225 LEU A N 1
ATOM 1807 C CA . LEU A 1 225 ? -1.734 -14.294 9.324 1.00 92.94 225 LEU A CA 1
ATOM 1808 C C . LEU A 1 225 ? -1.787 -13.772 10.765 1.00 92.94 225 LEU A C 1
ATOM 1810 O O . LEU A 1 225 ? -2.542 -14.299 11.579 1.00 92.94 225 LEU A O 1
ATOM 1814 N N . LEU A 1 226 ? -1.061 -12.689 11.067 1.00 92.56 226 LEU A N 1
ATOM 1815 C CA . LEU A 1 226 ? -1.080 -12.055 12.391 1.00 92.56 226 LEU A CA 1
ATOM 1816 C C . LEU A 1 226 ? -2.470 -11.541 12.780 1.00 92.56 226 LEU A C 1
ATOM 1818 O O . LEU A 1 226 ? -2.841 -11.606 13.950 1.00 92.56 226 LEU A O 1
ATOM 1822 N N . LEU A 1 227 ? -3.238 -11.031 11.817 1.00 92.19 227 LEU A N 1
ATOM 1823 C CA . LEU A 1 227 ? -4.615 -10.611 12.045 1.00 92.19 227 LEU A CA 1
ATOM 1824 C C . LEU A 1 227 ? -5.528 -11.806 12.328 1.00 92.19 227 LEU A C 1
ATOM 1826 O O . LEU A 1 227 ? -6.391 -11.696 13.189 1.00 92.19 227 LEU A O 1
ATOM 1830 N N . ALA A 1 228 ? -5.346 -12.931 11.633 1.00 90.19 228 ALA A N 1
ATOM 1831 C CA . ALA A 1 228 ? -6.176 -14.121 11.783 1.00 90.19 228 ALA A CA 1
ATOM 1832 C C . ALA A 1 228 ? -5.988 -14.813 13.145 1.00 90.19 228 ALA A C 1
ATOM 1834 O O . ALA A 1 228 ? -6.959 -15.342 13.688 1.00 90.19 228 ALA A O 1
ATOM 1835 N N . LEU A 1 229 ? -4.777 -14.771 13.719 1.00 88.88 229 LEU A N 1
ATOM 1836 C CA . LEU A 1 229 ? -4.440 -15.412 15.000 1.00 88.88 229 LEU A CA 1
ATOM 1837 C C . LEU A 1 229 ? -5.474 -15.176 16.121 1.00 88.88 229 LEU A C 1
ATOM 1839 O O . LEU A 1 229 ? -6.001 -16.166 16.628 1.00 88.88 229 LEU A O 1
ATOM 1843 N N . PRO A 1 230 ? -5.827 -13.934 16.515 1.00 86.06 230 PRO A N 1
ATOM 1844 C CA . PRO A 1 230 ? -6.801 -13.702 17.586 1.00 86.06 230 PRO A CA 1
ATOM 1845 C C . PRO A 1 230 ? -8.210 -14.221 17.260 1.00 86.06 230 PRO A C 1
ATOM 1847 O O . PRO A 1 230 ? -8.899 -14.705 18.156 1.00 86.06 230 PRO A O 1
ATOM 1850 N N . PHE A 1 231 ? -8.643 -14.166 15.996 1.00 85.06 231 PHE A N 1
ATOM 1851 C CA . PHE A 1 231 ? -9.971 -14.650 15.595 1.00 85.06 231 PHE A CA 1
ATOM 1852 C C . PHE A 1 231 ? -10.050 -16.180 15.611 1.00 85.06 231 PHE A C 1
ATOM 1854 O O . PHE A 1 231 ? -11.040 -16.744 16.077 1.00 85.06 231 PHE A O 1
ATOM 1861 N N . VAL A 1 232 ? -8.991 -16.855 15.159 1.00 84.88 232 VAL A N 1
ATOM 1862 C CA . VAL A 1 232 ? -8.872 -18.318 15.214 1.00 84.88 232 VAL A CA 1
ATOM 1863 C C . VAL A 1 232 ? -8.749 -18.783 16.666 1.00 84.88 232 VAL A C 1
ATOM 1865 O O . VAL A 1 232 ? -9.496 -19.663 17.095 1.00 84.88 232 VAL A O 1
ATOM 1868 N N . ALA A 1 233 ? -7.881 -18.146 17.456 1.00 83.56 233 ALA A N 1
ATOM 1869 C CA . ALA A 1 233 ? -7.697 -18.465 18.869 1.00 83.56 233 ALA A CA 1
ATOM 1870 C C . ALA A 1 233 ? -8.980 -18.285 19.693 1.00 83.56 233 ALA A C 1
ATOM 1872 O O . ALA A 1 233 ? -9.288 -19.122 20.542 1.00 83.56 233 ALA A O 1
ATOM 1873 N N . GLY A 1 234 ? -9.753 -17.229 19.415 1.00 78.94 234 GLY A N 1
ATOM 1874 C CA . GLY A 1 234 ? -11.057 -16.998 20.034 1.00 78.94 234 GLY A CA 1
ATOM 1875 C C . GLY A 1 234 ? -12.089 -18.062 19.657 1.00 78.94 234 GLY A C 1
ATOM 1876 O O . GLY A 1 234 ? -12.772 -18.584 20.537 1.00 78.94 234 GLY A O 1
ATOM 1877 N N . LYS A 1 235 ? -12.161 -18.441 18.372 1.00 78.81 235 LYS A N 1
ATOM 1878 C CA . LYS A 1 235 ? -13.082 -19.479 17.879 1.00 78.81 235 LYS A CA 1
ATOM 1879 C C . LYS A 1 235 ? -12.828 -20.839 18.538 1.00 78.81 235 LYS A C 1
ATOM 1881 O O . LYS A 1 235 ? -13.781 -21.500 18.939 1.00 78.81 235 LYS A O 1
ATOM 1886 N N . TYR A 1 236 ? -11.562 -21.229 18.685 1.00 78.31 236 TYR A N 1
ATOM 1887 C CA . TYR A 1 236 ? -11.171 -22.517 19.273 1.00 78.31 236 TYR A CA 1
ATOM 1888 C C . TYR A 1 236 ? -10.886 -22.456 20.783 1.00 78.31 236 TYR A C 1
ATOM 1890 O O . TYR A 1 236 ? -10.438 -23.443 21.355 1.00 78.31 236 TYR A O 1
ATOM 1898 N N . LYS A 1 237 ? -11.146 -21.318 21.448 1.00 76.81 237 LYS A N 1
ATOM 1899 C CA . LYS A 1 237 ? -10.922 -21.106 22.895 1.00 76.81 237 LYS A CA 1
ATOM 1900 C C . LYS A 1 237 ? -9.514 -21.507 23.375 1.00 76.81 237 LYS A C 1
ATOM 1902 O O . LYS A 1 237 ? -9.347 -21.891 24.529 1.00 76.81 237 LYS A O 1
ATOM 1907 N N . LEU A 1 238 ? -8.501 -21.346 22.521 1.00 70.50 238 LEU A N 1
ATOM 1908 C CA . LEU A 1 238 ? -7.120 -21.801 22.749 1.00 70.50 238 LEU A CA 1
ATOM 1909 C C . LEU A 1 238 ? -6.455 -21.203 24.004 1.00 70.50 238 LEU A C 1
ATOM 1911 O O . LEU A 1 238 ? -5.531 -21.794 24.546 1.00 70.50 238 LEU A O 1
ATOM 1915 N N . PHE A 1 239 ? -6.935 -20.051 24.486 1.00 68.31 239 PHE A N 1
ATOM 1916 C CA . PHE A 1 239 ? -6.392 -19.353 25.659 1.00 68.31 239 PHE A CA 1
ATOM 1917 C C . PHE A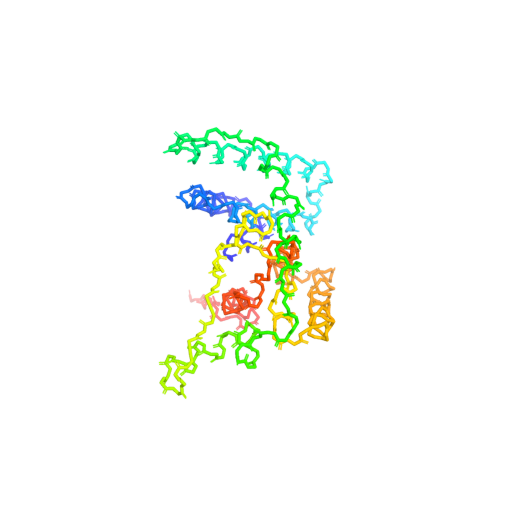 1 239 ? -7.383 -19.237 26.825 1.00 68.31 239 PHE A C 1
ATOM 1919 O O . PHE A 1 239 ? -7.236 -18.356 27.676 1.00 68.31 239 PHE A O 1
ATOM 1926 N N . ARG A 1 240 ? -8.416 -20.093 26.894 1.00 52.19 240 ARG A N 1
ATOM 1927 C CA . ARG A 1 240 ? -9.211 -20.181 28.126 1.00 52.19 240 ARG A CA 1
ATOM 1928 C C . ARG A 1 240 ? -8.308 -20.721 29.235 1.00 52.19 240 ARG A C 1
ATOM 1930 O O . ARG A 1 240 ? -7.972 -21.898 29.233 1.00 52.19 240 ARG A O 1
ATOM 1937 N N . ARG A 1 241 ? -7.953 -19.864 30.198 1.00 53.97 241 ARG A N 1
ATOM 1938 C CA . ARG A 1 241 ? -7.500 -20.319 31.517 1.00 53.97 241 ARG A CA 1
ATOM 1939 C C . ARG A 1 241 ? -8.591 -21.240 32.061 1.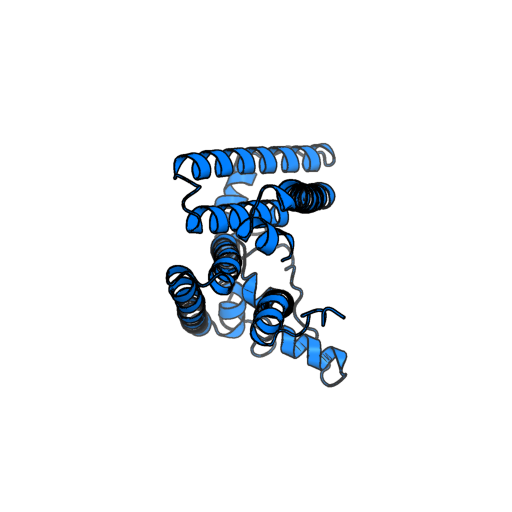00 53.97 241 ARG A C 1
ATOM 1941 O O . ARG A 1 241 ? -9.716 -20.788 32.271 1.00 53.97 241 ARG A O 1
ATOM 1948 N N . THR A 1 242 ? -8.272 -22.514 32.252 1.00 47.19 242 THR A N 1
ATOM 1949 C CA . THR A 1 242 ? -8.970 -23.348 33.228 1.00 47.19 242 THR A CA 1
ATOM 1950 C C . THR A 1 242 ? -8.838 -22.623 34.560 1.00 47.19 242 THR A C 1
ATOM 1952 O O . THR A 1 242 ? -7.731 -22.468 35.072 1.00 47.19 242 THR A O 1
ATOM 1955 N N . ALA A 1 243 ? -9.939 -22.058 35.048 1.00 47.44 243 ALA A N 1
ATOM 1956 C CA . ALA A 1 243 ? -10.011 -21.625 36.431 1.00 47.44 243 ALA A CA 1
ATOM 1957 C C . ALA A 1 243 ? -9.944 -22.906 37.271 1.00 47.44 243 ALA A C 1
ATOM 1959 O O . ALA A 1 243 ? -10.867 -23.717 37.208 1.00 47.44 243 ALA A O 1
ATOM 1960 N N . GLY A 1 244 ? -8.796 -23.123 37.909 1.00 42.81 244 GLY A N 1
ATOM 1961 C CA . GLY A 1 244 ? -8.671 -23.971 39.088 1.00 42.81 244 GLY A CA 1
ATOM 1962 C C . GLY A 1 244 ? -8.815 -23.102 40.322 1.00 42.81 244 GLY A C 1
ATOM 1963 O O . GLY A 1 244 ? -8.446 -21.906 40.218 1.00 42.81 244 GLY A O 1
#